Protein AF-A0A2E1VRN8-F1 (afdb_monomer_lite)

Structure (mmCIF, N/CA/C/O backbone):
data_AF-A0A2E1VRN8-F1
#
_entry.id   AF-A0A2E1VRN8-F1
#
loop_
_atom_site.group_PDB
_atom_site.id
_atom_site.type_symbol
_atom_site.label_atom_id
_atom_site.label_alt_id
_atom_site.label_comp_id
_atom_site.label_asym_id
_atom_site.label_entity_id
_atom_site.label_seq_id
_atom_site.pdbx_PDB_ins_code
_atom_site.Cartn_x
_atom_site.Cartn_y
_atom_site.Cartn_z
_atom_site.occupancy
_atom_site.B_iso_or_equiv
_atom_site.auth_seq_id
_atom_site.auth_comp_id
_atom_site.auth_asym_id
_atom_site.auth_atom_id
_atom_site.pdbx_PDB_model_num
ATOM 1 N N . MET A 1 1 ? 18.771 21.728 17.406 1.00 31.88 1 MET A N 1
ATOM 2 C CA . MET A 1 1 ? 19.438 20.412 17.323 1.00 31.88 1 MET A CA 1
ATOM 3 C C . MET A 1 1 ? 19.514 19.868 18.733 1.00 31.88 1 MET A C 1
ATOM 5 O O . MET A 1 1 ? 20.163 20.496 19.555 1.00 31.88 1 MET A O 1
ATOM 9 N N . ILE A 1 2 ? 18.770 18.807 19.038 1.00 31.34 2 ILE A N 1
ATOM 10 C CA . ILE A 1 2 ? 18.858 18.131 20.338 1.00 31.34 2 ILE A CA 1
ATOM 11 C C . ILE A 1 2 ? 20.022 17.142 20.237 1.00 31.34 2 ILE A C 1
ATOM 13 O O . ILE A 1 2 ? 20.083 16.374 19.279 1.00 31.34 2 ILE A O 1
ATOM 17 N N . ASP A 1 3 ? 20.961 17.232 21.176 1.00 25.88 3 ASP A N 1
ATOM 18 C CA . ASP A 1 3 ? 22.157 16.394 21.254 1.00 25.88 3 ASP A CA 1
ATOM 19 C C . ASP A 1 3 ? 21.769 14.944 21.624 1.00 25.88 3 ASP A C 1
ATOM 21 O O . ASP A 1 3 ? 21.202 14.727 22.699 1.00 25.88 3 ASP A O 1
ATOM 25 N N . PRO A 1 4 ? 22.045 13.941 20.769 1.00 34.56 4 PRO A N 1
ATOM 26 C CA . PRO A 1 4 ? 21.696 12.545 21.027 1.00 34.56 4 PRO A CA 1
ATOM 27 C C . PRO A 1 4 ? 22.477 11.903 22.191 1.00 34.56 4 PRO A C 1
ATOM 29 O O . PRO A 1 4 ? 22.186 10.761 22.552 1.00 34.56 4 PRO A O 1
ATOM 32 N N . PHE A 1 5 ? 23.438 12.603 22.807 1.00 33.06 5 PHE A N 1
ATOM 33 C CA . PHE A 1 5 ? 24.227 12.087 23.930 1.00 33.06 5 PHE A CA 1
ATOM 34 C C . PHE A 1 5 ? 23.717 12.467 25.327 1.00 33.06 5 PHE A C 1
ATOM 36 O O . PHE A 1 5 ? 24.198 11.894 26.307 1.00 33.06 5 PHE A O 1
ATOM 43 N N . SER A 1 6 ? 22.710 13.340 25.462 1.00 32.66 6 SER A N 1
ATOM 44 C CA . SER A 1 6 ? 22.173 13.711 26.786 1.00 32.66 6 SER A CA 1
ATOM 45 C C . SER A 1 6 ? 21.250 12.654 27.420 1.00 32.66 6 SER A C 1
ATOM 47 O O . SER A 1 6 ? 20.849 12.799 28.570 1.00 32.66 6 SER A O 1
ATOM 49 N N . LEU A 1 7 ? 20.961 11.553 26.716 1.00 39.16 7 LEU A N 1
ATOM 50 C CA . LEU A 1 7 ? 20.127 10.436 27.191 1.00 39.16 7 LEU A CA 1
ATOM 51 C C . LEU A 1 7 ? 20.880 9.398 28.053 1.00 39.16 7 LEU A C 1
ATOM 53 O O . LEU A 1 7 ? 20.302 8.378 28.419 1.00 39.16 7 LEU A O 1
ATOM 57 N N . ARG A 1 8 ? 22.164 9.615 28.372 1.00 34.84 8 ARG A N 1
ATOM 58 C CA . ARG A 1 8 ? 23.019 8.600 29.027 1.00 34.84 8 ARG A CA 1
ATOM 59 C C . ARG A 1 8 ? 23.024 8.602 30.559 1.00 34.84 8 ARG A C 1
ATOM 61 O O . ARG A 1 8 ? 23.701 7.765 31.143 1.00 34.84 8 ARG A O 1
ATOM 68 N N . SER A 1 9 ? 22.305 9.492 31.239 1.00 35.94 9 SER A N 1
ATOM 69 C CA . SER A 1 9 ? 22.415 9.597 32.704 1.00 35.94 9 SER A CA 1
ATOM 70 C C . SER A 1 9 ? 21.496 8.677 33.522 1.00 35.94 9 SER A C 1
ATOM 72 O O . SER A 1 9 ? 21.704 8.605 34.725 1.00 35.94 9 SER A O 1
ATOM 74 N N . ASN A 1 10 ? 20.572 7.912 32.919 1.00 38.81 10 ASN A N 1
ATOM 75 C CA . ASN A 1 10 ? 19.656 7.014 33.656 1.00 38.81 10 ASN A CA 1
ATOM 76 C C . ASN A 1 10 ? 19.630 5.562 33.119 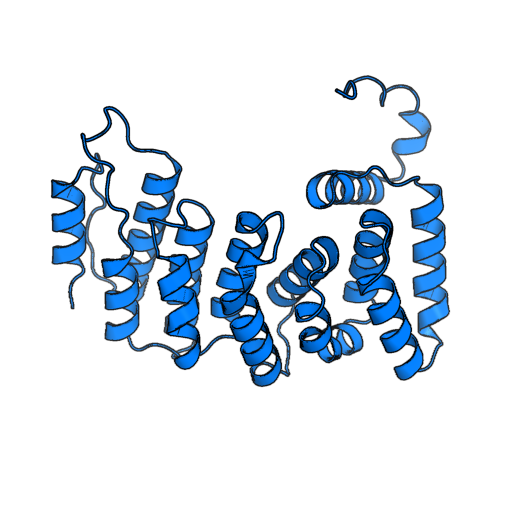1.00 38.81 10 ASN A C 1
ATOM 78 O O . ASN A 1 10 ? 18.582 4.919 33.083 1.00 38.81 10 ASN A O 1
ATOM 82 N N . GLU A 1 11 ? 20.773 5.005 32.704 1.00 36.75 11 GLU A N 1
ATOM 83 C CA . GLU A 1 11 ? 20.851 3.625 32.174 1.00 36.75 11 GLU A CA 1
ATOM 84 C C . GLU A 1 11 ? 20.427 2.533 33.183 1.00 36.75 11 GLU A C 1
ATOM 86 O O . GLU A 1 11 ? 20.020 1.448 32.771 1.00 36.75 11 GLU A O 1
ATOM 91 N N . ALA A 1 12 ? 20.450 2.806 34.492 1.00 35.19 12 ALA A N 1
ATOM 92 C CA . ALA A 1 12 ? 20.075 1.821 35.511 1.00 35.19 12 ALA A CA 1
ATOM 93 C C . ALA A 1 12 ? 18.550 1.627 35.673 1.00 35.19 12 ALA A C 1
ATOM 95 O O . ALA A 1 12 ? 18.126 0.520 35.988 1.00 35.19 12 ALA A O 1
ATOM 96 N N . GLU A 1 13 ? 17.724 2.644 35.395 1.00 39.56 13 GLU A N 1
ATOM 97 C CA . GLU A 1 13 ? 16.248 2.532 35.430 1.00 39.56 13 GLU A CA 1
ATOM 98 C C . GLU A 1 13 ? 15.643 2.148 34.064 1.00 39.56 13 GLU A C 1
ATOM 100 O O . GLU A 1 13 ? 14.498 1.708 33.981 1.00 39.56 13 GLU A O 1
ATOM 105 N N . PHE A 1 14 ? 16.412 2.269 32.976 1.00 35.12 14 PHE A N 1
ATOM 106 C CA . PHE A 1 14 ? 15.951 2.011 31.603 1.00 35.12 14 PHE A CA 1
ATOM 107 C C . PHE A 1 14 ? 16.122 0.559 31.124 1.00 35.12 14 PHE A C 1
ATOM 109 O O . PHE A 1 14 ? 15.527 0.171 30.116 1.00 35.12 14 PHE A O 1
ATOM 116 N N . ASN A 1 15 ? 16.919 -0.255 31.821 1.00 34.34 15 ASN A N 1
ATOM 117 C CA . ASN A 1 15 ? 17.246 -1.620 31.388 1.00 34.34 15 ASN A CA 1
ATOM 118 C C . ASN A 1 15 ? 16.142 -2.661 31.660 1.00 34.34 15 ASN A C 1
ATOM 120 O O . ASN A 1 15 ? 16.208 -3.760 31.115 1.00 34.34 15 ASN A O 1
ATOM 124 N N . GLU A 1 16 ? 15.094 -2.319 32.417 1.00 38.38 16 GLU A N 1
ATOM 125 C CA . GLU A 1 16 ? 13.922 -3.191 32.627 1.00 38.38 16 GLU A CA 1
ATOM 126 C C . GLU A 1 16 ? 12.872 -3.093 31.497 1.00 38.38 16 GLU A C 1
ATOM 128 O O . GLU A 1 16 ? 11.898 -3.842 31.470 1.00 38.38 16 GLU A O 1
ATOM 133 N N . PHE A 1 17 ? 13.071 -2.196 30.522 1.00 41.84 17 PHE A N 1
ATOM 134 C CA . PHE A 1 17 ? 12.041 -1.783 29.563 1.00 41.84 17 PHE A CA 1
ATOM 135 C C . PHE A 1 17 ? 12.517 -1.808 28.100 1.00 41.84 17 PHE A C 1
ATOM 137 O O . PHE A 1 17 ? 12.356 -0.837 27.357 1.00 41.84 17 PHE A O 1
ATOM 144 N N . THR A 1 18 ? 13.064 -2.936 27.640 1.00 45.00 18 THR A N 1
ATOM 145 C CA . THR A 1 18 ? 13.464 -3.116 26.227 1.00 45.00 18 THR A CA 1
ATOM 146 C C . THR A 1 18 ? 12.310 -2.841 25.256 1.00 45.00 18 THR A C 1
ATOM 148 O O . THR A 1 18 ? 12.489 -2.119 24.280 1.00 45.00 18 THR A O 1
ATOM 151 N N . GLY A 1 19 ? 11.092 -3.289 25.581 1.00 52.00 19 GLY A N 1
ATOM 152 C CA . GLY A 1 19 ? 9.904 -2.995 24.775 1.00 52.00 19 GLY A CA 1
ATOM 153 C C . GLY A 1 19 ? 9.509 -1.514 24.769 1.00 52.00 19 GLY A C 1
ATOM 154 O O . GLY A 1 19 ? 9.080 -0.999 23.741 1.00 52.00 19 GLY A O 1
ATOM 155 N N . LEU A 1 20 ? 9.675 -0.801 25.884 1.00 52.88 20 LEU A N 1
ATOM 156 C CA . LEU A 1 20 ? 9.223 0.588 26.023 1.00 52.88 20 LEU A CA 1
ATOM 157 C C . LEU A 1 20 ? 10.182 1.569 25.333 1.00 52.88 20 LEU A C 1
ATOM 159 O O . LEU A 1 20 ? 9.737 2.532 24.712 1.00 52.88 20 LEU A O 1
ATOM 163 N N . ARG A 1 21 ? 11.489 1.273 25.356 1.00 52.75 21 ARG A N 1
ATOM 164 C CA . ARG A 1 21 ? 12.504 1.998 24.579 1.00 52.75 21 ARG A CA 1
ATOM 165 C C . ARG A 1 21 ? 12.193 1.955 23.084 1.00 52.75 21 ARG A C 1
ATOM 167 O O . ARG A 1 21 ? 12.220 3.002 22.443 1.00 52.75 21 ARG A O 1
ATOM 174 N N . ASP A 1 22 ? 11.841 0.786 22.552 1.00 58.25 22 ASP A N 1
ATOM 175 C CA . ASP A 1 22 ? 11.480 0.636 21.138 1.00 58.25 22 ASP A CA 1
ATOM 176 C C . ASP A 1 22 ? 10.198 1.407 20.785 1.00 58.25 22 ASP A C 1
ATOM 178 O O . ASP A 1 22 ? 10.107 1.990 19.703 1.00 58.25 22 ASP A O 1
ATOM 182 N N . HIS A 1 23 ? 9.228 1.487 21.706 1.00 57.81 23 HIS A N 1
ATOM 183 C CA . HIS A 1 23 ? 7.993 2.254 21.494 1.00 57.81 23 HIS A CA 1
ATOM 184 C C . HIS A 1 23 ? 8.242 3.767 21.526 1.00 57.81 23 HIS A C 1
ATOM 186 O O . HIS A 1 23 ? 7.741 4.478 20.654 1.00 57.81 23 HIS A O 1
ATOM 192 N N . VAL A 1 24 ? 9.061 4.265 22.458 1.00 58.38 24 VAL A N 1
ATOM 193 C CA . VAL A 1 24 ? 9.454 5.685 22.506 1.00 58.38 24 VAL A CA 1
ATOM 194 C C . VAL A 1 24 ? 10.265 6.058 21.264 1.00 58.38 24 VAL A C 1
ATOM 196 O O . VAL A 1 24 ? 9.972 7.070 20.628 1.00 58.38 24 VAL A O 1
ATOM 199 N N . LEU A 1 25 ? 11.221 5.216 20.850 1.00 60.38 25 LEU A N 1
ATOM 200 C CA . LEU A 1 25 ? 11.996 5.441 19.628 1.00 60.38 25 LEU A CA 1
ATOM 201 C C . LEU A 1 25 ? 11.091 5.429 18.387 1.00 60.38 25 LEU A C 1
ATOM 203 O O . LEU A 1 25 ? 11.201 6.310 17.541 1.00 60.38 25 LEU A O 1
ATOM 207 N N . SER A 1 26 ? 10.157 4.476 18.294 1.00 62.97 26 SER A N 1
ATOM 208 C CA . SER A 1 26 ? 9.172 4.411 17.208 1.00 62.97 26 SER A CA 1
ATOM 209 C C . SER A 1 26 ? 8.268 5.645 17.183 1.00 62.97 26 SER A C 1
ATOM 211 O O . SER A 1 26 ? 7.996 6.174 16.107 1.00 62.97 26 SER A O 1
ATOM 213 N N . CYS A 1 27 ? 7.822 6.136 18.342 1.00 61.62 27 CYS A N 1
ATOM 214 C CA . CYS A 1 27 ? 7.012 7.347 18.441 1.00 61.62 27 CYS A CA 1
ATOM 215 C C . CYS A 1 27 ? 7.789 8.568 17.941 1.00 61.62 27 CYS A C 1
ATOM 217 O O . CYS A 1 27 ? 7.300 9.274 17.060 1.00 61.62 27 CYS A O 1
ATOM 219 N N . VAL A 1 28 ? 9.027 8.764 18.405 1.00 61.03 28 VAL A N 1
ATOM 220 C CA . VAL A 1 28 ? 9.897 9.863 17.953 1.00 61.03 28 VAL A CA 1
ATOM 221 C C . VAL A 1 28 ? 10.164 9.765 16.448 1.00 61.03 28 VAL A C 1
ATOM 223 O O . VAL A 1 28 ? 10.033 10.758 15.737 1.00 61.03 28 VAL A O 1
ATOM 226 N N . LEU A 1 29 ? 10.461 8.570 15.927 1.00 61.94 29 LEU A N 1
ATOM 227 C CA . LEU A 1 29 ? 10.718 8.355 14.498 1.00 61.94 29 LEU A CA 1
ATOM 228 C C . LEU A 1 29 ? 9.487 8.606 13.610 1.00 61.94 29 LEU A C 1
ATOM 230 O O . LEU A 1 29 ? 9.643 8.939 12.436 1.00 61.94 29 LEU A O 1
ATOM 234 N N . ARG A 1 30 ? 8.268 8.431 14.135 1.00 65.69 30 ARG A N 1
ATOM 235 C CA . ARG A 1 30 ? 7.019 8.527 13.355 1.00 65.69 30 ARG A CA 1
ATOM 236 C C . ARG A 1 30 ? 6.274 9.845 13.531 1.00 65.69 30 ARG A C 1
ATOM 238 O O . ARG A 1 30 ? 5.573 10.260 12.612 1.00 65.69 30 ARG A O 1
ATOM 245 N N . THR A 1 31 ? 6.414 10.489 14.685 1.00 63.31 31 THR A N 1
ATOM 246 C CA . THR A 1 31 ? 5.714 11.738 15.030 1.00 63.31 31 THR A CA 1
ATOM 247 C C . THR A 1 31 ? 6.652 12.942 15.104 1.00 63.31 31 THR A C 1
ATOM 249 O O . THR A 1 31 ? 6.204 14.063 14.882 1.00 63.31 31 THR A O 1
ATOM 252 N N . GLY A 1 32 ? 7.949 12.721 15.350 1.00 60.84 32 GLY A N 1
ATOM 253 C CA . GLY A 1 32 ? 8.932 13.773 15.621 1.00 60.84 32 GLY A CA 1
ATOM 254 C C . GLY A 1 32 ? 8.903 14.299 17.060 1.00 60.84 32 GLY A C 1
ATOM 255 O O . GLY A 1 32 ? 9.662 15.211 17.379 1.00 60.84 32 GLY A O 1
ATOM 256 N N . GLU A 1 33 ? 8.051 13.741 17.925 1.00 66.69 33 GLU A N 1
ATOM 257 C CA . GLU A 1 33 ? 7.789 14.239 19.277 1.00 66.69 33 GLU A CA 1
ATOM 258 C C . GLU A 1 33 ? 8.271 13.241 20.343 1.00 66.69 33 GLU A C 1
ATOM 260 O O . GLU A 1 33 ? 8.135 12.022 20.198 1.00 66.69 33 GLU A O 1
ATOM 265 N N . LEU A 1 34 ? 8.858 13.769 21.422 1.00 64.56 34 LEU A N 1
ATOM 266 C CA . LEU A 1 34 ? 9.227 13.006 22.616 1.00 64.56 34 LEU A CA 1
ATOM 267 C C . LEU A 1 34 ? 8.021 12.912 23.548 1.00 64.56 34 LEU A C 1
ATOM 269 O O . LEU A 1 34 ? 7.434 13.934 23.897 1.00 64.56 34 LEU A O 1
ATOM 273 N N . VAL A 1 35 ? 7.702 11.699 24.001 1.00 60.38 35 VAL A N 1
ATOM 274 C CA . VAL A 1 35 ? 6.619 11.474 24.967 1.00 60.38 35 VAL A CA 1
ATOM 275 C C . VAL A 1 35 ? 7.197 11.167 26.341 1.00 60.38 35 VAL A C 1
ATOM 277 O O . VAL A 1 35 ? 8.036 10.268 26.445 1.00 60.38 35 VAL A O 1
ATOM 280 N N . PRO A 1 36 ? 6.741 11.854 27.403 1.00 62.12 36 PRO A N 1
ATOM 281 C CA . PRO A 1 36 ? 7.062 11.475 28.773 1.00 62.12 36 PRO A CA 1
ATOM 282 C C . PRO A 1 36 ? 6.611 10.038 29.072 1.00 62.12 36 PRO A C 1
ATOM 284 O O . PRO A 1 36 ? 5.476 9.661 28.781 1.00 62.12 36 PRO A O 1
ATOM 287 N N . LEU A 1 37 ? 7.486 9.237 29.683 1.00 60.03 37 LEU A N 1
ATOM 288 C CA . LEU A 1 37 ? 7.227 7.829 30.028 1.00 60.03 37 LEU A CA 1
ATOM 289 C C . LEU A 1 37 ? 5.971 7.640 30.891 1.00 60.03 37 LEU A C 1
ATOM 291 O O . LEU A 1 37 ? 5.259 6.646 30.763 1.00 60.03 37 LEU A O 1
ATOM 295 N N . ASP A 1 38 ? 5.684 8.612 31.746 1.00 67.12 38 ASP A N 1
ATOM 296 C CA . ASP A 1 38 ? 4.573 8.611 32.697 1.00 67.12 38 ASP A CA 1
ATOM 297 C C . ASP A 1 38 ? 3.227 8.553 31.966 1.00 67.12 38 ASP A C 1
ATOM 299 O O . ASP A 1 38 ? 2.325 7.813 32.360 1.00 67.12 38 ASP A O 1
ATOM 303 N N . LYS A 1 39 ? 3.138 9.247 30.822 1.00 65.31 39 LYS A N 1
ATOM 304 C CA . LYS A 1 39 ? 1.962 9.211 29.950 1.00 65.31 39 LYS A CA 1
ATOM 305 C C . LYS A 1 39 ? 1.725 7.804 29.420 1.00 65.31 39 LYS A C 1
ATOM 307 O O . LYS A 1 39 ? 0.588 7.356 29.400 1.00 65.31 39 LYS A O 1
ATOM 312 N N . PHE A 1 40 ? 2.776 7.067 29.057 1.00 63.66 40 PHE A N 1
ATOM 313 C CA . PHE A 1 40 ? 2.645 5.703 28.531 1.00 63.66 40 PHE A CA 1
ATOM 314 C C . PHE A 1 40 ? 1.920 4.763 29.511 1.00 63.66 40 PHE A C 1
ATOM 316 O O . PHE A 1 40 ? 1.018 4.028 29.112 1.00 63.66 40 PHE A O 1
ATOM 323 N N . LYS A 1 41 ? 2.255 4.835 30.807 1.00 67.00 41 LYS A N 1
ATOM 324 C CA . LYS A 1 41 ? 1.602 4.029 31.853 1.00 67.00 41 LYS A CA 1
ATOM 325 C C . LYS A 1 41 ? 0.128 4.402 32.040 1.00 67.00 41 LYS A C 1
ATOM 327 O O . LYS A 1 41 ? -0.701 3.515 32.239 1.00 67.00 41 LYS A O 1
ATOM 332 N N . GLU A 1 42 ? -0.209 5.690 31.942 1.00 70.12 42 GLU A N 1
ATOM 333 C CA . GLU A 1 42 ? -1.601 6.164 31.986 1.00 70.12 42 GLU A CA 1
ATOM 334 C C . GLU A 1 42 ? -2.431 5.571 30.833 1.00 70.12 42 GLU A C 1
ATOM 336 O O . GLU A 1 42 ? -3.555 5.114 31.050 1.00 70.12 42 GLU A O 1
ATOM 341 N N . TRP A 1 43 ? -1.866 5.502 29.623 1.00 67.12 43 TRP A N 1
ATOM 342 C CA . TRP A 1 43 ? -2.547 4.944 28.448 1.00 67.12 43 TRP A CA 1
ATOM 343 C C . TRP A 1 43 ? -2.750 3.431 28.530 1.00 67.12 43 TRP A C 1
ATOM 345 O O . TRP A 1 43 ? -3.796 2.928 28.115 1.00 67.12 43 TRP A O 1
ATOM 355 N N . ASP A 1 44 ? -1.787 2.700 29.093 1.00 67.19 44 ASP A N 1
ATOM 356 C CA . ASP A 1 44 ? -1.931 1.265 29.341 1.00 67.19 44 ASP A CA 1
ATOM 357 C C . ASP A 1 44 ? -3.071 0.979 30.324 1.00 67.19 44 ASP A C 1
ATOM 359 O O . ASP A 1 44 ? -3.955 0.162 30.037 1.00 67.19 44 ASP A O 1
ATOM 363 N N . ALA A 1 45 ? -3.116 1.722 31.431 1.00 72.69 45 ALA A N 1
ATOM 364 C CA . ALA A 1 45 ? -4.196 1.630 32.406 1.00 72.69 45 ALA A CA 1
ATOM 365 C C . ALA A 1 45 ? -5.557 2.025 31.799 1.00 72.69 45 ALA A C 1
ATOM 367 O O . ALA A 1 45 ? -6.579 1.390 32.081 1.00 72.69 45 ALA A O 1
ATOM 368 N N . LEU A 1 46 ? -5.588 3.029 30.915 1.00 72.19 46 LEU A N 1
ATOM 369 C CA . LEU A 1 46 ? -6.796 3.405 30.181 1.00 72.19 46 LEU A CA 1
ATOM 370 C C . LEU A 1 46 ? -7.260 2.274 29.253 1.00 72.19 46 LEU A C 1
ATOM 372 O O . LEU A 1 46 ? -8.420 1.872 29.304 1.00 72.19 46 LEU A O 1
ATOM 376 N N . ALA A 1 47 ? -6.368 1.700 28.446 1.00 68.00 47 ALA A N 1
ATOM 377 C CA . ALA A 1 47 ? -6.707 0.586 27.563 1.00 68.00 47 ALA A CA 1
ATOM 378 C C . ALA A 1 47 ? -7.192 -0.651 28.347 1.00 68.00 47 ALA A C 1
ATOM 380 O O . ALA A 1 47 ? -8.004 -1.438 27.856 1.00 68.00 47 ALA A O 1
ATOM 381 N N . GLU A 1 48 ? -6.700 -0.870 29.567 1.00 75.75 48 GLU A N 1
ATOM 382 C CA . GLU A 1 48 ? -7.209 -1.881 30.503 1.00 75.75 48 GLU A CA 1
ATOM 383 C C . GLU A 1 48 ? -8.596 -1.569 31.048 1.00 75.75 48 GLU A C 1
ATOM 385 O O . GLU A 1 48 ? -9.467 -2.442 31.004 1.00 75.75 48 GLU A O 1
ATOM 390 N N . SER A 1 49 ? -8.850 -0.335 31.475 1.00 78.25 49 SER A N 1
ATOM 391 C CA . SER A 1 49 ? -10.171 0.049 31.979 1.00 78.25 49 SER A CA 1
ATOM 392 C C . SER A 1 49 ? -11.254 -0.029 30.891 1.00 78.25 49 SER A C 1
ATOM 394 O O . SER A 1 49 ? -12.373 -0.480 31.156 1.00 78.25 49 SER A O 1
ATOM 396 N N . LEU A 1 50 ? -10.902 0.292 29.640 1.00 76.94 50 LEU A N 1
ATOM 397 C CA . LEU A 1 50 ? -11.797 0.232 28.480 1.00 76.94 50 LEU A CA 1
ATOM 398 C C . LEU A 1 50 ? -12.229 -1.189 28.097 1.00 76.94 50 LEU A C 1
ATOM 400 O O . LEU A 1 50 ? -13.262 -1.369 27.449 1.00 76.94 50 LEU A O 1
ATOM 404 N N . GLN A 1 51 ? -11.496 -2.221 28.517 1.00 76.62 51 GLN A N 1
ATOM 405 C CA . GLN A 1 51 ? -11.821 -3.606 28.170 1.00 76.62 51 GLN A CA 1
ATOM 406 C C . GLN A 1 51 ? -13.181 -4.052 28.727 1.00 76.62 51 GLN A C 1
ATOM 408 O O . GLN A 1 51 ? -13.871 -4.854 28.101 1.00 76.62 51 GLN A O 1
ATOM 413 N N . LYS A 1 52 ? -13.589 -3.492 29.870 1.00 81.00 52 LYS A N 1
ATOM 414 C CA . LYS A 1 52 ? -14.877 -3.785 30.518 1.00 81.00 52 LYS A CA 1
ATOM 415 C C . LYS A 1 52 ? -16.030 -2.920 29.999 1.00 81.00 52 LYS A C 1
ATOM 417 O O . LYS A 1 52 ? -17.167 -3.136 30.402 1.00 81.00 52 LYS A O 1
ATOM 422 N N . GLN A 1 53 ? -15.744 -1.944 29.139 1.00 84.19 53 GLN A N 1
ATOM 423 C CA . GLN A 1 53 ? -16.737 -0.998 28.638 1.00 84.19 53 GLN A CA 1
ATOM 424 C C . GLN A 1 53 ? -17.513 -1.555 27.444 1.00 84.19 53 GLN A C 1
ATOM 426 O O . GLN A 1 53 ? -17.091 -2.504 26.782 1.00 84.19 53 GLN A O 1
ATOM 431 N N . GLU A 1 54 ? -18.650 -0.936 27.136 1.00 83.94 54 GLU A N 1
ATOM 432 C CA . GLU A 1 54 ? -19.419 -1.278 25.945 1.00 83.94 54 GLU A CA 1
ATOM 433 C C . GLU A 1 54 ? -18.643 -0.964 24.658 1.00 83.94 54 GLU A C 1
ATOM 435 O O . GLU A 1 54 ? -17.923 0.033 24.553 1.00 83.94 54 GLU A O 1
ATOM 440 N N . LYS A 1 55 ? -18.860 -1.783 23.623 1.00 87.31 55 LYS A N 1
ATOM 441 C CA . LYS A 1 55 ? -18.230 -1.628 22.302 1.00 87.31 55 LYS A CA 1
ATOM 442 C C . LYS A 1 55 ? -18.398 -0.217 21.726 1.00 87.31 55 LYS A C 1
ATOM 444 O O . LYS A 1 55 ? -17.464 0.333 21.148 1.00 87.31 55 LYS A O 1
ATOM 449 N N . ARG A 1 56 ? -19.581 0.387 21.893 1.00 87.75 56 ARG A N 1
ATOM 450 C CA . ARG A 1 56 ? -19.868 1.751 21.419 1.00 87.75 56 ARG A CA 1
ATOM 451 C C . ARG A 1 56 ? -18.959 2.786 22.083 1.00 87.75 56 ARG A C 1
ATOM 453 O O . ARG A 1 56 ? -18.463 3.673 21.397 1.00 87.75 56 ARG A O 1
ATOM 460 N N . TYR A 1 57 ? -18.722 2.647 23.384 1.00 86.12 57 TYR A N 1
ATOM 461 C CA . TYR A 1 57 ? -17.853 3.548 24.133 1.00 86.12 57 TYR A CA 1
ATOM 462 C C . TYR A 1 57 ? -16.397 3.418 23.678 1.00 86.12 57 TYR A C 1
ATOM 464 O O . TYR A 1 57 ? -15.753 4.422 23.388 1.00 86.12 57 TYR A O 1
ATOM 472 N N . ARG A 1 58 ? -15.911 2.182 23.493 1.00 89.31 58 ARG A N 1
ATOM 473 C CA . ARG A 1 58 ? -14.560 1.933 22.963 1.00 89.31 58 ARG A CA 1
ATOM 474 C C . ARG A 1 58 ? -14.334 2.585 21.601 1.00 89.31 58 ARG A C 1
ATOM 476 O O . ARG A 1 58 ? -13.302 3.208 21.390 1.00 89.31 58 ARG A O 1
ATOM 483 N N . LYS A 1 59 ? -15.310 2.489 20.695 1.00 91.94 59 LYS A N 1
ATOM 484 C CA . LYS A 1 59 ? -15.232 3.150 19.385 1.00 91.94 59 LYS A CA 1
ATOM 485 C C . LYS A 1 59 ? -15.169 4.670 19.484 1.00 91.94 59 LYS A C 1
ATOM 487 O O . LYS A 1 59 ? -14.375 5.280 18.780 1.00 91.94 59 LYS A O 1
ATOM 492 N N . GLY A 1 60 ? -15.989 5.263 20.355 1.00 90.56 60 GLY A N 1
ATOM 493 C CA . GLY A 1 60 ? -15.954 6.704 20.607 1.00 90.56 60 GLY A CA 1
ATOM 494 C C . GLY A 1 60 ? -14.577 7.159 21.087 1.00 90.56 60 GLY A C 1
ATOM 495 O O . GLY A 1 60 ? -14.041 8.123 20.560 1.00 90.56 60 GLY A O 1
ATOM 496 N N . GLN A 1 61 ? -13.969 6.399 22.001 1.00 89.06 61 GLN A N 1
ATOM 497 C CA . GLN A 1 61 ? -12.617 6.669 22.494 1.00 89.06 61 GLN A CA 1
ATOM 498 C C . GLN A 1 61 ? -11.551 6.548 21.396 1.00 89.06 61 GLN A C 1
ATOM 500 O O . GLN A 1 61 ? -10.686 7.409 21.296 1.00 89.06 61 GLN A O 1
ATOM 505 N N . ILE A 1 62 ? -11.623 5.529 20.530 1.00 92.81 62 ILE A N 1
ATOM 506 C CA . ILE A 1 62 ? -10.694 5.395 19.393 1.00 92.81 62 ILE A CA 1
ATOM 507 C C . ILE A 1 62 ? -10.754 6.637 18.490 1.00 92.81 62 ILE A C 1
ATOM 509 O O . ILE A 1 62 ? -9.709 7.169 18.123 1.00 92.81 62 ILE A O 1
ATOM 513 N N . LEU A 1 63 ? -11.956 7.111 18.149 1.00 94.00 63 LEU A N 1
ATOM 514 C CA . LEU A 1 63 ? -12.123 8.302 17.311 1.00 94.00 63 LEU A CA 1
ATOM 515 C C . LEU A 1 63 ? -11.621 9.574 18.009 1.00 94.00 63 LEU A C 1
ATOM 517 O O . LEU A 1 63 ? -10.930 10.373 17.388 1.00 94.00 63 LEU A O 1
ATOM 521 N N . GLU A 1 64 ? -11.883 9.719 19.308 1.00 91.19 64 GLU A N 1
ATOM 522 C CA . GLU A 1 64 ? -11.377 10.840 20.108 1.00 91.19 64 GLU A CA 1
ATOM 523 C C . GLU A 1 64 ? -9.837 10.893 20.101 1.00 91.19 64 GLU A C 1
ATOM 525 O O . GLU A 1 64 ? -9.250 11.950 19.869 1.00 91.19 64 GLU A O 1
ATOM 530 N N . PHE A 1 65 ? -9.160 9.748 20.255 1.00 89.88 65 PHE A N 1
ATOM 531 C CA . PHE A 1 65 ? -7.696 9.693 20.148 1.00 89.88 65 PHE A CA 1
ATOM 532 C C . PHE A 1 65 ? -7.180 9.918 18.731 1.00 89.88 65 PHE A C 1
ATOM 534 O O . PHE A 1 65 ? -6.090 10.467 18.551 1.00 89.88 65 PHE A O 1
ATOM 541 N N . ALA A 1 66 ? -7.944 9.524 17.716 1.00 91.25 66 ALA A N 1
ATOM 542 C CA . ALA A 1 66 ? -7.576 9.746 16.326 1.00 91.25 66 ALA A CA 1
ATOM 543 C C . ALA A 1 66 ? -7.555 11.229 15.937 1.00 91.25 66 ALA A C 1
ATOM 545 O O . ALA A 1 66 ? -6.763 11.615 15.075 1.00 91.25 66 ALA A O 1
ATOM 546 N N . GLU A 1 67 ? -8.372 12.048 16.591 1.00 91.06 67 GLU A N 1
ATOM 547 C CA . GLU A 1 67 ? -8.451 13.496 16.377 1.00 91.06 67 GLU A CA 1
ATOM 548 C C . GLU A 1 67 ? -7.654 14.302 17.415 1.00 91.06 67 GLU A C 1
ATOM 550 O O . GLU A 1 67 ? -7.650 15.535 17.379 1.00 91.06 67 GLU A O 1
ATOM 555 N N . HIS A 1 68 ? -6.961 13.626 18.336 1.00 87.19 68 HIS A N 1
ATOM 556 C CA . HIS A 1 68 ? -6.253 14.288 19.423 1.00 87.19 68 HIS A CA 1
ATOM 557 C C . HIS A 1 68 ? -5.157 15.237 18.887 1.00 87.19 68 HIS A C 1
ATOM 559 O O . HIS A 1 68 ? -4.347 14.825 18.051 1.00 87.19 68 HIS A O 1
ATOM 565 N N . PRO A 1 69 ? -5.084 16.496 19.372 1.00 84.69 69 PRO A N 1
ATOM 566 C CA . PRO A 1 69 ? -4.184 17.513 18.818 1.00 84.69 69 PRO A CA 1
ATOM 567 C C . PRO A 1 69 ? -2.699 17.220 19.071 1.00 84.69 69 PRO A C 1
ATOM 569 O O . PRO A 1 69 ? -1.847 17.616 18.277 1.00 84.69 69 PRO A O 1
ATOM 572 N N . ASP A 1 70 ? -2.389 16.533 20.171 1.00 82.50 70 ASP A N 1
ATOM 573 C CA . ASP A 1 70 ? -1.051 16.005 20.445 1.00 82.50 70 ASP A CA 1
ATOM 574 C C . ASP A 1 70 ? -0.844 14.707 19.649 1.00 82.50 70 ASP A C 1
ATOM 576 O O . ASP A 1 70 ? -1.552 13.710 19.852 1.00 82.50 70 ASP A O 1
ATOM 580 N N . ARG A 1 71 ? 0.118 14.743 18.722 1.00 81.56 71 ARG A N 1
ATOM 581 C CA . ARG A 1 71 ? 0.384 13.670 17.757 1.00 81.56 71 ARG A CA 1
ATOM 582 C C . ARG A 1 71 ? 0.934 12.432 18.429 1.00 81.56 71 ARG A C 1
ATOM 584 O O . ARG A 1 71 ? 0.640 11.318 17.996 1.00 81.56 71 ARG A O 1
ATOM 591 N N . ALA A 1 72 ? 1.741 12.631 19.455 1.00 76.25 72 ALA A N 1
ATOM 592 C CA . ALA A 1 72 ? 2.377 11.571 20.198 1.00 76.25 72 ALA A CA 1
ATOM 593 C C . ALA A 1 72 ? 1.354 10.820 21.064 1.00 76.25 72 ALA A C 1
ATOM 595 O O . ALA A 1 72 ? 1.331 9.587 21.068 1.00 76.25 72 ALA A O 1
ATOM 596 N N . VAL A 1 73 ? 0.436 11.556 21.701 1.00 78.50 73 VAL A N 1
ATOM 597 C CA . VAL A 1 73 ? -0.733 10.986 22.388 1.00 78.50 73 VAL A CA 1
ATOM 598 C C . VAL A 1 73 ? -1.608 10.198 21.417 1.00 78.50 73 VAL A C 1
ATOM 600 O O . VAL A 1 73 ? -1.898 9.029 21.674 1.00 78.50 73 VAL A O 1
ATOM 603 N N . SER A 1 74 ? -1.981 10.807 20.286 1.00 84.75 74 SER A N 1
ATOM 604 C CA . SER A 1 74 ? -2.789 10.151 19.253 1.00 84.75 74 SER A CA 1
ATOM 605 C C . SER A 1 74 ? -2.141 8.844 18.793 1.00 84.75 74 SER A C 1
ATOM 607 O O . SER A 1 74 ? -2.782 7.794 18.796 1.00 84.75 74 SER A O 1
ATOM 609 N N . TYR A 1 75 ? -0.841 8.883 18.481 1.00 83.81 75 TYR A N 1
ATOM 610 C CA . TYR A 1 75 ? -0.092 7.716 18.035 1.00 83.81 75 TYR A CA 1
ATOM 611 C C . TYR A 1 75 ? -0.106 6.588 19.076 1.00 83.81 75 TYR A C 1
ATOM 613 O O . TYR A 1 75 ? -0.505 5.466 18.777 1.00 83.81 75 TYR A O 1
ATOM 621 N N . LEU A 1 76 ? 0.317 6.861 20.310 1.00 80.31 76 LEU A N 1
ATOM 622 C CA . LEU A 1 76 ? 0.468 5.816 21.326 1.00 80.31 76 LEU A CA 1
ATOM 623 C C . LEU A 1 76 ? -0.875 5.201 21.733 1.00 80.31 76 LEU A C 1
ATOM 625 O O . LEU A 1 76 ? -0.991 3.976 21.829 1.00 80.31 76 LEU A O 1
ATOM 629 N N . ALA A 1 77 ? -1.903 6.032 21.924 1.00 82.06 77 ALA A N 1
ATOM 630 C CA . ALA A 1 77 ? -3.234 5.554 22.275 1.00 82.06 77 ALA A CA 1
ATOM 631 C C . ALA A 1 77 ? -3.813 4.672 21.159 1.00 82.06 77 ALA A C 1
ATOM 633 O O . ALA A 1 77 ? -4.238 3.542 21.418 1.00 82.06 77 ALA A O 1
ATOM 634 N N . LEU A 1 78 ? -3.764 5.137 19.905 1.00 88.75 78 LEU A N 1
ATOM 635 C CA . LEU A 1 78 ? -4.254 4.370 18.761 1.00 88.75 78 LEU A CA 1
ATOM 636 C C . LEU A 1 78 ? -3.453 3.093 18.524 1.00 88.75 78 LEU A C 1
ATOM 638 O O . LEU A 1 78 ? -4.040 2.064 18.196 1.00 88.75 78 LEU A O 1
ATOM 642 N N . GLU A 1 79 ? -2.134 3.118 18.701 1.00 87.69 79 GLU A N 1
ATOM 643 C CA . GLU A 1 79 ? -1.303 1.931 18.540 1.00 87.69 79 GLU A CA 1
ATOM 644 C C . GLU A 1 79 ? -1.751 0.837 19.514 1.00 87.69 79 GLU A C 1
ATOM 646 O O . GLU A 1 79 ? -2.007 -0.303 19.106 1.00 87.69 79 GLU A O 1
ATOM 651 N N . ARG A 1 80 ? -1.947 1.204 20.785 1.00 84.31 80 ARG A N 1
ATOM 652 C CA . ARG A 1 80 ? -2.398 0.283 21.825 1.00 84.31 80 ARG A CA 1
ATOM 653 C C . ARG A 1 80 ? -3.812 -0.223 21.573 1.00 84.31 80 ARG A C 1
ATOM 655 O O . ARG A 1 80 ? -4.055 -1.431 21.639 1.00 84.31 80 ARG A O 1
ATOM 662 N N . MET A 1 81 ? -4.731 0.680 21.239 1.00 86.81 81 MET A N 1
ATOM 663 C CA . MET A 1 81 ? -6.117 0.330 20.936 1.00 86.81 81 MET A CA 1
ATOM 664 C C . MET A 1 81 ? -6.223 -0.567 19.708 1.00 86.81 81 MET A C 1
ATOM 666 O O . MET A 1 81 ? -6.961 -1.547 19.752 1.00 86.81 81 MET A O 1
ATOM 670 N N . SER A 1 82 ? -5.429 -0.317 18.663 1.00 90.50 82 SER A N 1
ATOM 671 C CA . SER A 1 82 ? -5.423 -1.147 17.458 1.00 90.50 82 SER A CA 1
ATOM 672 C C . SER A 1 82 ? -5.037 -2.592 17.754 1.00 90.50 82 SER A C 1
ATOM 674 O O . SER A 1 82 ? -5.455 -3.482 17.030 1.00 90.50 82 SER A O 1
ATOM 676 N N . ARG A 1 83 ? -4.220 -2.857 18.783 1.00 88.75 83 ARG A N 1
ATOM 677 C CA . ARG A 1 83 ? -3.818 -4.218 19.181 1.00 88.75 83 ARG A CA 1
ATOM 678 C C . ARG A 1 83 ? -4.837 -4.874 20.108 1.00 88.75 83 ARG A C 1
ATOM 680 O O . ARG A 1 83 ? -5.007 -6.086 20.069 1.00 88.75 83 ARG A O 1
ATOM 687 N N . LYS A 1 84 ? -5.481 -4.088 20.972 1.00 88.19 84 LYS A N 1
ATOM 688 C CA . LYS A 1 84 ? -6.370 -4.604 22.021 1.00 88.19 84 LYS A CA 1
ATOM 689 C C . LYS A 1 84 ? -7.825 -4.749 21.574 1.00 88.19 84 LYS A C 1
ATOM 691 O O . LYS A 1 84 ? -8.523 -5.638 22.049 1.00 88.19 84 LYS A O 1
ATOM 696 N N . PHE A 1 85 ? -8.263 -3.886 20.666 1.00 90.81 85 PHE A N 1
ATOM 697 C CA . PHE A 1 85 ? -9.635 -3.781 20.176 1.00 90.81 85 PHE A CA 1
ATOM 698 C C . PHE A 1 85 ? -9.645 -3.889 18.647 1.00 90.81 85 PHE A C 1
ATOM 700 O O . PHE A 1 85 ? -10.129 -2.998 17.954 1.00 90.81 85 PHE A O 1
ATOM 707 N N . GLU A 1 86 ? -9.037 -4.958 18.113 1.00 92.25 86 GLU A N 1
ATOM 708 C CA . GLU A 1 86 ? -8.831 -5.138 16.666 1.00 92.25 86 GLU A CA 1
ATOM 709 C C . GLU A 1 86 ? -10.137 -5.088 15.868 1.00 92.25 86 GLU A C 1
ATOM 711 O O . GLU A 1 86 ? -10.174 -4.458 14.815 1.00 92.25 86 GLU A O 1
ATOM 716 N N . ASP A 1 87 ? -11.210 -5.704 16.372 1.00 92.19 87 ASP A N 1
ATOM 717 C CA . ASP A 1 87 ? -12.506 -5.729 15.688 1.00 92.19 87 ASP A CA 1
ATOM 718 C C . ASP A 1 87 ? -13.146 -4.332 15.651 1.00 92.19 87 ASP A C 1
ATOM 720 O O . ASP A 1 87 ? -13.677 -3.908 14.626 1.00 92.19 87 ASP A O 1
ATOM 724 N N . GLU A 1 88 ? -13.101 -3.586 16.758 1.00 93.94 88 GLU A N 1
ATOM 725 C CA . GLU A 1 88 ? -13.566 -2.199 16.793 1.00 93.94 88 GLU A CA 1
ATOM 726 C C . GLU A 1 88 ? -12.734 -1.290 15.895 1.00 93.94 88 GLU A C 1
ATOM 728 O O . GLU A 1 88 ? -13.305 -0.445 15.208 1.00 93.94 88 GLU A O 1
ATOM 733 N N . PHE A 1 89 ? -11.414 -1.472 15.890 1.00 94.38 89 PHE A N 1
ATOM 734 C CA . PHE A 1 89 ? -10.499 -0.695 15.065 1.00 94.38 89 PHE A CA 1
ATOM 735 C C . PHE A 1 89 ? -10.735 -0.971 13.575 1.00 94.38 89 PHE A C 1
ATOM 737 O O . PHE A 1 89 ? -10.862 -0.030 12.799 1.00 94.38 89 PHE A O 1
ATOM 744 N N . GLU A 1 90 ? -10.896 -2.241 13.180 1.00 94.94 90 GLU A N 1
ATOM 745 C CA . GLU A 1 90 ? -11.265 -2.629 11.812 1.00 94.94 90 GLU A CA 1
ATOM 746 C C . GLU A 1 90 ? -12.584 -1.981 11.377 1.00 94.94 90 GLU A C 1
ATOM 748 O O . GLU A 1 90 ? -12.701 -1.480 10.259 1.00 94.94 90 GLU A O 1
ATOM 753 N N . GLU A 1 91 ? -13.586 -1.965 12.260 1.00 94.62 91 GLU A N 1
ATOM 754 C CA . GLU A 1 91 ? -14.877 -1.345 11.965 1.00 94.62 91 GLU A CA 1
ATOM 755 C C . GLU A 1 91 ? -14.793 0.167 11.743 1.00 94.62 91 GLU A C 1
ATOM 757 O O . GLU A 1 91 ? -15.668 0.697 11.060 1.00 94.62 91 GLU A O 1
ATOM 762 N N . LEU A 1 92 ? -13.773 0.822 12.297 1.00 96.31 92 LEU A N 1
ATOM 763 C CA . LEU A 1 92 ? -13.538 2.260 12.198 1.00 96.31 92 LEU A CA 1
ATOM 764 C C . LEU A 1 92 ? -12.536 2.645 11.107 1.00 96.31 92 LEU A C 1
ATOM 766 O O . LEU A 1 92 ? -12.353 3.833 10.876 1.00 96.31 92 LEU A O 1
ATOM 770 N N . VAL A 1 93 ? -11.896 1.696 10.412 1.00 96.06 93 VAL A N 1
ATOM 771 C CA . VAL A 1 93 ? -10.890 2.015 9.380 1.00 96.06 93 VAL A CA 1
ATOM 772 C C . VAL A 1 93 ? -11.372 3.074 8.374 1.00 96.06 93 VAL A C 1
ATOM 774 O O . VAL A 1 93 ? -10.603 4.000 8.121 1.00 96.06 93 VAL A O 1
ATOM 777 N N . PRO A 1 94 ? -12.595 3.003 7.804 1.00 95.31 94 PRO A N 1
ATOM 778 C CA . PRO A 1 94 ? -13.065 4.039 6.885 1.00 95.31 94 PRO A CA 1
ATOM 779 C C . PRO A 1 94 ? -13.086 5.438 7.513 1.00 95.31 94 PRO A C 1
ATOM 781 O O . PRO A 1 94 ? -12.625 6.391 6.889 1.00 95.31 94 PRO A O 1
ATOM 784 N N . ASP A 1 95 ? -13.550 5.544 8.760 1.00 95.69 95 ASP A N 1
ATOM 785 C CA . ASP A 1 95 ? -13.603 6.807 9.501 1.00 95.69 95 ASP A CA 1
ATOM 786 C C . ASP A 1 95 ? -12.186 7.311 9.819 1.00 95.69 95 ASP A C 1
ATOM 788 O O . ASP A 1 95 ? -11.870 8.480 9.617 1.00 95.69 95 ASP A O 1
ATOM 792 N N . LEU A 1 96 ? -11.289 6.412 10.236 1.00 95.12 96 LEU A N 1
ATOM 793 C CA . LEU A 1 96 ? -9.894 6.734 10.549 1.00 95.12 96 LEU A CA 1
ATOM 794 C C . LEU A 1 96 ? -9.105 7.210 9.320 1.00 95.12 96 LEU A C 1
ATOM 796 O O . LEU A 1 96 ? -8.267 8.099 9.444 1.00 95.12 96 LEU A O 1
ATOM 800 N N . LEU A 1 97 ? -9.376 6.655 8.134 1.00 93.06 97 LEU A N 1
ATOM 801 C CA . LEU A 1 97 ? -8.775 7.115 6.877 1.00 93.06 97 LEU A CA 1
ATOM 802 C C . LEU A 1 97 ? -9.288 8.498 6.450 1.00 93.06 97 LEU A C 1
ATOM 804 O O . LEU A 1 97 ? -8.558 9.235 5.787 1.00 93.06 97 LEU A O 1
ATOM 808 N N . ALA A 1 98 ? -10.513 8.870 6.830 1.00 91.31 98 ALA A N 1
ATOM 809 C CA . ALA A 1 98 ? -11.060 10.199 6.559 1.00 91.31 98 ALA A CA 1
ATOM 810 C C . ALA A 1 98 ? -10.410 11.289 7.433 1.00 91.31 98 ALA A C 1
ATOM 812 O O . ALA A 1 98 ? -10.340 12.456 7.032 1.00 91.31 98 ALA A O 1
ATOM 813 N N . ILE A 1 99 ? -9.879 10.914 8.602 1.00 90.06 99 ILE A N 1
ATOM 814 C CA . ILE A 1 99 ? -9.125 11.811 9.476 1.00 90.06 99 ILE A CA 1
ATOM 815 C C . ILE A 1 99 ? -7.746 12.052 8.849 1.00 90.06 99 ILE A C 1
ATOM 817 O O . ILE A 1 99 ? -6.836 11.228 8.937 1.00 90.06 99 ILE A O 1
ATOM 821 N N . ASN A 1 100 ? -7.560 13.220 8.225 1.00 82.00 100 ASN A N 1
ATOM 822 C CA . ASN A 1 100 ? -6.291 13.624 7.605 1.00 82.00 100 ASN A CA 1
ATOM 823 C C . ASN A 1 100 ? -5.237 14.052 8.650 1.00 82.00 100 ASN A C 1
ATOM 825 O O . ASN A 1 100 ? -4.688 15.154 8.606 1.00 82.00 100 ASN A O 1
ATOM 829 N N . HIS A 1 101 ? -4.972 13.167 9.608 1.00 85.19 101 HIS A N 1
ATOM 830 C CA . HIS A 1 101 ? -4.007 13.325 10.683 1.00 85.19 101 HIS A CA 1
ATOM 831 C C . HIS A 1 101 ? -2.890 12.287 10.515 1.00 85.19 101 HIS A C 1
ATOM 833 O O . HIS A 1 101 ? -3.140 11.084 10.477 1.00 85.19 101 HIS A O 1
ATOM 839 N N . GLY A 1 102 ? -1.641 12.748 10.385 1.00 83.75 102 GLY A N 1
ATOM 840 C CA . GLY A 1 102 ? -0.493 11.897 10.038 1.00 83.75 102 GLY A CA 1
ATOM 841 C C . GLY A 1 102 ? -0.344 10.634 10.904 1.00 83.75 102 GLY A C 1
ATOM 842 O O . GLY A 1 102 ? -0.305 9.541 10.339 1.00 83.75 102 GLY A O 1
ATOM 843 N N . PRO A 1 103 ? -0.296 10.743 12.246 1.00 84.62 103 PRO A N 1
ATOM 844 C CA . PRO A 1 103 ? -0.217 9.591 13.147 1.00 84.62 103 PRO A CA 1
ATOM 845 C C . PRO A 1 103 ? -1.350 8.577 12.963 1.00 84.62 103 PRO A C 1
ATOM 847 O O . PRO A 1 103 ? -1.088 7.377 12.852 1.00 84.62 103 PRO A O 1
ATOM 850 N N . THR A 1 104 ? -2.588 9.066 12.859 1.00 90.69 104 THR A N 1
ATOM 851 C CA . THR A 1 104 ? -3.788 8.251 12.632 1.00 90.69 104 THR A CA 1
ATOM 852 C C . THR A 1 104 ? -3.671 7.462 11.337 1.00 90.69 104 THR A C 1
ATOM 854 O O . THR A 1 104 ? -3.862 6.246 11.330 1.00 90.69 104 THR A O 1
ATOM 857 N N . LEU A 1 105 ? -3.272 8.123 10.249 1.00 91.50 105 LEU A N 1
ATOM 858 C CA . LEU A 1 105 ? -3.090 7.483 8.948 1.00 91.50 105 LEU A CA 1
ATOM 859 C C . LEU A 1 105 ? -1.971 6.436 8.977 1.00 91.50 105 LEU A C 1
ATOM 861 O O . LEU A 1 105 ? -2.168 5.327 8.486 1.00 91.50 105 LEU A O 1
ATOM 865 N N . ILE A 1 106 ? -0.819 6.745 9.588 1.00 89.25 106 ILE A N 1
ATOM 866 C CA . ILE A 1 106 ? 0.295 5.791 9.731 1.00 89.25 106 ILE A CA 1
ATOM 867 C C . ILE A 1 106 ? -0.186 4.511 10.417 1.00 89.25 106 ILE A C 1
ATOM 869 O O . ILE A 1 106 ? 0.078 3.418 9.918 1.00 89.25 106 ILE A O 1
ATOM 873 N N . LEU A 1 107 ? -0.890 4.637 11.541 1.00 91.56 107 LEU A N 1
ATOM 874 C CA . LEU A 1 107 ? -1.354 3.484 12.312 1.00 91.56 107 LEU A CA 1
ATOM 875 C C . LEU A 1 107 ? -2.474 2.725 11.622 1.00 91.56 107 LEU A C 1
ATOM 877 O O . LEU A 1 107 ? -2.505 1.500 11.687 1.00 91.56 107 LEU A O 1
ATOM 881 N N . THR A 1 108 ? -3.359 3.436 10.931 1.00 94.81 108 THR A N 1
ATOM 882 C CA . THR A 1 108 ? -4.432 2.811 10.159 1.00 94.81 108 THR A CA 1
ATOM 883 C C . THR A 1 108 ? -3.853 1.974 9.023 1.00 94.81 108 THR A C 1
ATOM 885 O O . THR A 1 108 ? -4.245 0.821 8.852 1.00 94.81 108 THR A O 1
ATOM 888 N N . PHE A 1 109 ? -2.854 2.485 8.297 1.00 94.88 109 PHE A N 1
ATOM 889 C CA . PHE A 1 109 ? -2.176 1.682 7.285 1.00 94.88 109 PHE A CA 1
ATOM 890 C C . PHE A 1 109 ? -1.369 0.531 7.890 1.00 94.88 109 PHE A C 1
ATOM 892 O O . PHE A 1 109 ? -1.487 -0.588 7.409 1.00 94.88 109 PHE A O 1
ATOM 899 N N . ASP A 1 110 ? -0.596 0.753 8.956 1.00 92.69 110 ASP A N 1
ATOM 900 C CA . ASP A 1 110 ? 0.159 -0.325 9.613 1.00 92.69 110 ASP A CA 1
ATOM 901 C C . ASP A 1 110 ? -0.779 -1.439 10.127 1.00 92.69 110 ASP A C 1
ATOM 903 O O . ASP A 1 110 ? -0.459 -2.626 10.022 1.00 92.69 110 ASP A O 1
ATOM 907 N N . PHE A 1 111 ? -1.964 -1.076 10.633 1.00 95.00 111 PHE A N 1
ATOM 908 C CA . PHE A 1 111 ? -3.023 -2.015 11.002 1.00 95.00 111 PHE A CA 1
ATOM 909 C C . PHE A 1 111 ? -3.503 -2.835 9.799 1.00 95.00 111 PHE A C 1
ATOM 911 O O . PHE A 1 111 ? -3.544 -4.064 9.862 1.00 95.00 111 PHE A O 1
ATOM 918 N N . LEU A 1 112 ? -3.809 -2.175 8.683 1.00 96.06 112 LEU A N 1
ATOM 919 C CA . LEU A 1 112 ? -4.231 -2.836 7.449 1.00 96.06 112 LEU A CA 1
ATOM 920 C C . LEU A 1 112 ? -3.142 -3.744 6.866 1.00 96.06 112 LEU A C 1
ATOM 922 O O . LEU A 1 112 ? -3.449 -4.815 6.338 1.00 96.06 112 LEU A O 1
ATOM 926 N N . MET A 1 113 ? -1.873 -3.358 7.005 1.00 93.94 113 MET A N 1
ATOM 927 C CA . MET A 1 113 ? -0.740 -4.173 6.579 1.00 93.94 113 MET A CA 1
ATOM 928 C C . MET A 1 113 ? -0.660 -5.488 7.364 1.00 93.94 113 MET A C 1
ATOM 930 O O . MET A 1 113 ? -0.514 -6.555 6.763 1.00 93.94 113 MET A O 1
ATOM 934 N N . ARG A 1 114 ? -0.821 -5.433 8.695 1.00 92.88 114 ARG A N 1
ATOM 935 C CA . ARG A 1 114 ? -0.687 -6.604 9.583 1.00 92.88 114 ARG A CA 1
ATOM 936 C C . ARG A 1 114 ? -1.929 -7.493 9.669 1.00 92.88 114 ARG A C 1
ATOM 938 O O . ARG A 1 114 ? -1.792 -8.695 9.873 1.00 92.88 114 ARG A O 1
ATOM 945 N N . LYS A 1 115 ? -3.130 -6.923 9.563 1.00 91.75 115 LYS A N 1
ATOM 946 C CA . LYS A 1 115 ? -4.402 -7.635 9.758 1.00 91.75 115 LYS A CA 1
ATOM 947 C C . LYS A 1 115 ? -4.993 -8.041 8.416 1.00 91.75 115 LYS A C 1
ATOM 949 O O . LYS A 1 115 ? -4.830 -7.297 7.462 1.00 91.75 115 LYS A O 1
ATOM 954 N N . ASP A 1 116 ? -5.677 -9.179 8.340 1.00 92.19 116 ASP A N 1
ATOM 955 C CA . ASP A 1 116 ? -6.557 -9.523 7.214 1.00 92.19 116 ASP A CA 1
ATOM 956 C C . ASP A 1 116 ? -7.994 -9.147 7.579 1.00 92.19 116 ASP A C 1
ATOM 958 O O . ASP A 1 116 ? -8.674 -9.863 8.319 1.00 92.19 116 ASP A O 1
ATOM 962 N N . CYS A 1 117 ? -8.429 -7.976 7.120 1.00 92.50 117 CYS A N 1
ATOM 963 C CA . CYS A 1 117 ? -9.734 -7.436 7.475 1.00 92.50 117 CYS A CA 1
ATOM 964 C C . CYS A 1 117 ? -10.867 -8.060 6.652 1.00 92.50 117 CYS A C 1
ATOM 966 O O . CYS A 1 117 ? -10.770 -8.221 5.438 1.00 92.50 117 CYS A O 1
ATOM 968 N N . LYS A 1 118 ? -11.996 -8.342 7.306 1.00 90.38 118 LYS A N 1
ATOM 969 C CA . LYS A 1 118 ? -13.194 -8.943 6.700 1.00 90.38 118 LYS A CA 1
ATOM 970 C C . LYS A 1 118 ? -13.953 -7.955 5.815 1.00 90.38 118 LYS A C 1
ATOM 972 O O . LYS A 1 118 ? -14.633 -8.361 4.874 1.00 90.38 118 LYS A O 1
ATOM 977 N N . LYS A 1 119 ? -13.875 -6.655 6.110 1.00 90.19 119 LYS A N 1
ATOM 978 C CA . LYS A 1 119 ? -14.614 -5.596 5.394 1.00 90.19 119 LYS A CA 1
ATOM 979 C C . LYS A 1 119 ? -13.854 -5.029 4.185 1.00 90.19 119 LYS A C 1
ATOM 981 O O . LYS A 1 119 ? -13.810 -3.812 4.009 1.00 90.19 119 LYS A O 1
ATOM 986 N N . GLU A 1 120 ? -13.298 -5.894 3.330 1.00 90.69 120 GLU A N 1
ATOM 987 C CA . GLU A 1 120 ? -12.415 -5.489 2.217 1.00 90.69 120 GLU A CA 1
ATOM 988 C C . GLU A 1 120 ? -13.011 -4.383 1.332 1.00 90.69 120 GLU A C 1
ATOM 990 O O . GLU A 1 120 ? -12.323 -3.419 1.018 1.00 90.69 120 GLU A O 1
ATOM 995 N N . ASN A 1 121 ? -14.298 -4.464 0.971 1.00 91.31 121 ASN A N 1
ATOM 996 C CA . ASN A 1 121 ? -14.917 -3.484 0.070 1.00 91.31 121 ASN A CA 1
ATOM 997 C C . ASN A 1 121 ? -14.988 -2.071 0.664 1.00 91.31 121 ASN A C 1
ATOM 999 O O . ASN A 1 121 ? -14.694 -1.109 -0.041 1.00 91.31 121 ASN A O 1
ATOM 1003 N N . ALA A 1 122 ? -15.375 -1.943 1.937 1.00 92.88 122 ALA A N 1
ATOM 1004 C CA . ALA A 1 122 ? -15.463 -0.643 2.603 1.00 92.88 122 ALA A CA 1
ATOM 1005 C C . ALA A 1 122 ? -14.067 -0.042 2.813 1.00 92.88 122 ALA A C 1
ATOM 1007 O O . ALA A 1 122 ? -13.858 1.144 2.569 1.00 92.88 122 ALA A O 1
ATOM 1008 N N . ILE A 1 123 ? -13.106 -0.888 3.198 1.00 94.62 123 ILE A N 1
ATOM 1009 C CA . ILE A 1 123 ? -11.698 -0.513 3.352 1.00 94.62 123 ILE A CA 1
ATOM 1010 C C . ILE A 1 123 ? -11.130 -0.040 2.016 1.00 94.62 123 ILE A C 1
ATOM 1012 O O . ILE A 1 123 ? -10.558 1.041 1.953 1.00 94.62 123 ILE A O 1
ATOM 1016 N N . ARG A 1 124 ? -11.338 -0.798 0.933 1.00 95.38 124 ARG A N 1
ATOM 1017 C CA . ARG A 1 124 ? -10.900 -0.428 -0.416 1.00 95.38 124 ARG A CA 1
ATOM 1018 C C . ARG A 1 124 ? -11.434 0.939 -0.827 1.00 95.38 124 ARG A C 1
ATOM 1020 O O . ARG A 1 124 ? -10.646 1.773 -1.249 1.00 95.38 124 ARG A O 1
ATOM 1027 N N . SER A 1 125 ? -12.740 1.176 -0.703 1.00 94.81 125 SER A N 1
ATOM 1028 C CA . SER A 1 125 ? -13.333 2.453 -1.115 1.00 94.81 125 SER A CA 1
ATOM 1029 C C . SER A 1 125 ? -12.746 3.637 -0.342 1.00 94.81 125 SER A C 1
ATOM 1031 O O . SER A 1 125 ? -12.371 4.630 -0.960 1.00 94.81 125 SER A O 1
ATOM 1033 N N . ALA A 1 126 ? -12.580 3.508 0.977 1.00 94.38 126 ALA A N 1
ATOM 1034 C CA . ALA A 1 126 ? -11.955 4.548 1.795 1.00 94.38 126 ALA A CA 1
ATOM 1035 C C . ALA A 1 126 ? -10.462 4.746 1.462 1.00 94.38 126 ALA A C 1
ATOM 1037 O O . ALA A 1 126 ? -9.981 5.877 1.394 1.00 94.38 126 ALA A O 1
ATOM 1038 N N . LEU A 1 127 ? -9.727 3.656 1.207 1.00 94.81 127 LEU A N 1
ATOM 1039 C CA . LEU A 1 127 ? -8.327 3.704 0.781 1.00 94.81 127 LEU A CA 1
ATOM 1040 C C . LEU A 1 127 ? -8.168 4.429 -0.555 1.00 94.81 127 LEU A C 1
ATOM 1042 O O . LEU A 1 127 ? -7.296 5.282 -0.669 1.00 94.81 127 LEU A O 1
ATOM 1046 N N . GLU A 1 128 ? -8.991 4.105 -1.554 1.00 94.56 128 GLU A N 1
ATOM 1047 C CA . GLU A 1 128 ? -8.964 4.751 -2.870 1.00 94.56 128 GLU A CA 1
ATOM 1048 C C . GLU A 1 128 ? -9.294 6.246 -2.758 1.00 94.56 128 GLU A C 1
ATOM 1050 O O . GLU A 1 128 ? -8.596 7.074 -3.343 1.00 94.56 128 GLU A O 1
ATOM 1055 N N . GLU A 1 129 ? -10.302 6.615 -1.966 1.00 92.81 129 GLU A N 1
ATOM 1056 C CA . GLU A 1 129 ? -10.675 8.014 -1.737 1.00 92.81 129 GLU A CA 1
ATOM 1057 C C . GLU A 1 129 ? -9.542 8.818 -1.080 1.00 92.81 129 GLU A C 1
ATOM 1059 O O . GLU A 1 129 ? -9.176 9.903 -1.558 1.00 92.81 129 GLU A O 1
ATOM 1064 N N . TRP A 1 130 ? -8.929 8.270 -0.027 1.00 91.94 130 TRP A N 1
ATOM 1065 C CA . TRP A 1 130 ? -7.760 8.883 0.599 1.00 91.94 130 TRP A CA 1
ATOM 1066 C C . TRP A 1 130 ? -6.594 8.974 -0.391 1.00 91.94 130 TRP A C 1
ATOM 1068 O O . TRP A 1 130 ? -5.988 10.036 -0.560 1.00 91.94 130 TRP A O 1
ATOM 1078 N N . PHE A 1 131 ? -6.314 7.882 -1.109 1.00 90.75 131 PHE A N 1
ATOM 1079 C CA . PHE A 1 131 ? -5.210 7.812 -2.061 1.00 90.75 131 PHE A CA 1
ATOM 1080 C C . PHE A 1 131 ? -5.357 8.853 -3.159 1.00 90.75 131 PHE A C 1
ATOM 1082 O O . PHE A 1 131 ? -4.364 9.425 -3.573 1.00 90.75 131 PHE A O 1
ATOM 1089 N N . MET A 1 132 ? -6.568 9.152 -3.621 1.00 87.56 132 MET A N 1
ATOM 1090 C CA . MET A 1 132 ? -6.784 10.170 -4.652 1.00 87.56 132 MET A CA 1
ATOM 1091 C C . MET A 1 132 ? -6.721 11.609 -4.107 1.00 87.56 132 MET A C 1
ATOM 1093 O O . MET A 1 132 ? -6.551 12.550 -4.886 1.00 87.56 132 MET A O 1
ATOM 1097 N N . SER A 1 133 ? -6.806 11.803 -2.786 1.00 85.31 133 SER A N 1
ATOM 1098 C CA . SER A 1 133 ? -6.829 13.114 -2.118 1.00 85.31 133 SER A CA 1
ATOM 1099 C C . SER A 1 133 ? -5.573 13.434 -1.285 1.00 85.31 133 SER A C 1
ATOM 1101 O O . SER A 1 133 ? -5.500 14.495 -0.657 1.00 85.31 133 SER A O 1
ATOM 1103 N N . TRP A 1 134 ? -4.540 12.585 -1.362 1.00 77.50 134 TRP A N 1
ATOM 1104 C CA . TRP A 1 134 ? -3.300 12.623 -0.565 1.00 77.50 134 TRP A CA 1
ATOM 1105 C C . TRP A 1 134 ? -2.558 13.964 -0.517 1.00 77.50 134 TRP A C 1
ATOM 1107 O O . TRP A 1 134 ? -1.814 14.217 0.430 1.00 77.50 134 TRP A O 1
ATOM 1117 N N . ARG A 1 135 ? -2.742 14.840 -1.517 1.00 69.44 135 ARG A N 1
ATOM 1118 C CA . ARG A 1 135 ? -2.065 16.151 -1.617 1.00 69.44 135 ARG A CA 1
ATOM 1119 C C . ARG A 1 135 ? -2.332 17.073 -0.424 1.00 69.44 135 ARG A C 1
ATOM 1121 O O . ARG A 1 135 ? -1.657 18.083 -0.275 1.00 69.44 135 ARG A O 1
ATOM 1128 N N . LYS A 1 136 ? -3.310 16.735 0.417 1.00 62.34 136 LYS A N 1
ATOM 1129 C CA . LYS A 1 136 ? -3.609 17.427 1.674 1.00 62.34 136 LYS A CA 1
ATOM 1130 C C . LYS A 1 136 ? -2.701 17.006 2.842 1.00 62.34 136 LYS A C 1
ATOM 1132 O O . LYS A 1 136 ? -2.850 17.555 3.930 1.00 62.34 136 LYS A O 1
ATOM 1137 N N . SER A 1 137 ? -1.803 16.035 2.665 1.00 60.81 137 SER A N 1
ATOM 1138 C CA . SER A 1 137 ? -0.923 15.537 3.729 1.00 60.81 137 SER A CA 1
ATOM 1139 C C . SER A 1 137 ? 0.439 16.238 3.746 1.00 60.81 137 SER A C 1
ATOM 1141 O O . SER A 1 137 ? 1.057 16.448 2.705 1.00 60.81 137 SER A O 1
ATOM 1143 N N . ALA A 1 138 ? 0.934 16.548 4.948 1.00 54.88 138 ALA A N 1
ATOM 1144 C CA . ALA A 1 138 ? 2.220 17.216 5.162 1.00 54.88 138 ALA A CA 1
ATOM 1145 C C . ALA A 1 138 ? 3.449 16.318 4.902 1.00 54.88 138 ALA A C 1
ATOM 1147 O O . ALA A 1 138 ? 4.541 16.837 4.692 1.00 54.88 138 ALA A O 1
ATOM 1148 N N . ASN A 1 139 ? 3.294 14.986 4.920 1.00 61.84 139 ASN A N 1
ATOM 1149 C CA . ASN A 1 139 ? 4.380 14.034 4.648 1.00 61.84 139 ASN A CA 1
ATOM 1150 C C . ASN A 1 139 ? 3.884 12.881 3.756 1.00 61.84 139 ASN A C 1
ATOM 1152 O O . ASN A 1 139 ? 3.541 11.801 4.249 1.00 61.84 139 ASN A O 1
ATOM 1156 N N . PRO A 1 140 ? 3.777 13.113 2.439 1.00 72.31 140 PRO A N 1
ATOM 1157 C CA . PRO A 1 140 ? 3.020 12.232 1.565 1.00 72.31 140 PRO A CA 1
ATOM 1158 C C . PRO A 1 140 ? 3.735 10.914 1.260 1.00 72.31 140 PRO A C 1
ATOM 1160 O O . PRO A 1 140 ? 3.074 9.885 1.197 1.00 72.31 140 PRO A O 1
ATOM 1163 N N . ASN A 1 141 ? 5.065 10.892 1.126 1.00 79.38 141 ASN A N 1
ATOM 1164 C CA . ASN A 1 141 ? 5.774 9.711 0.609 1.00 79.38 141 ASN A CA 1
ATOM 1165 C C . ASN A 1 141 ? 5.686 8.474 1.531 1.00 79.38 141 ASN A C 1
ATOM 1167 O O . ASN A 1 141 ? 5.355 7.392 1.037 1.00 79.38 141 ASN A O 1
ATOM 1171 N N . PRO A 1 142 ? 5.904 8.571 2.861 1.00 83.75 142 PRO A N 1
ATOM 1172 C CA . PRO A 1 142 ? 5.768 7.420 3.757 1.00 83.75 142 PRO A CA 1
ATOM 1173 C C . PRO A 1 142 ? 4.333 6.898 3.873 1.00 83.75 142 PRO A C 1
ATOM 1175 O O . PRO A 1 142 ? 4.141 5.703 4.111 1.00 83.75 142 PRO A O 1
ATOM 1178 N N . LEU A 1 143 ? 3.341 7.782 3.733 1.00 88.69 143 LEU A N 1
ATOM 1179 C CA . LEU A 1 143 ? 1.924 7.423 3.757 1.00 88.69 143 LEU A CA 1
ATOM 1180 C C . LEU A 1 143 ? 1.503 6.785 2.433 1.00 88.69 143 LEU A C 1
ATOM 1182 O O . LEU A 1 143 ? 0.905 5.718 2.441 1.00 88.69 143 LEU A O 1
ATOM 1186 N N . LEU A 1 144 ? 1.891 7.373 1.301 1.00 90.44 144 LEU A N 1
ATOM 1187 C CA . LEU A 1 144 ? 1.616 6.842 -0.032 1.00 90.44 144 LEU A CA 1
ATOM 1188 C C . LEU A 1 144 ? 2.237 5.472 -0.242 1.00 90.44 144 LEU A C 1
ATOM 1190 O O . LEU A 1 144 ? 1.577 4.599 -0.792 1.00 90.44 144 LEU A O 1
ATOM 1194 N N . ARG A 1 145 ? 3.463 5.240 0.237 1.00 91.75 145 ARG A N 1
ATOM 1195 C CA . ARG A 1 145 ? 4.077 3.908 0.205 1.00 91.75 145 ARG A CA 1
ATOM 1196 C C . ARG A 1 145 ? 3.182 2.871 0.892 1.00 91.75 145 ARG A C 1
ATOM 1198 O O . ARG A 1 145 ? 2.889 1.830 0.312 1.00 91.75 145 ARG A O 1
ATOM 1205 N N . ARG A 1 146 ? 2.744 3.158 2.121 1.00 93.25 146 ARG A N 1
ATOM 1206 C CA . ARG A 1 146 ? 1.896 2.246 2.905 1.00 93.25 146 ARG A CA 1
ATOM 1207 C C . ARG A 1 146 ? 0.516 2.072 2.287 1.00 93.25 146 ARG A C 1
ATOM 1209 O O . ARG A 1 146 ? 0.032 0.950 2.187 1.00 93.25 146 ARG A O 1
ATOM 1216 N N . ALA A 1 147 ? -0.087 3.165 1.833 1.00 94.50 147 ALA A N 1
ATOM 1217 C CA . ALA A 1 147 ? -1.369 3.143 1.154 1.00 94.50 147 ALA A CA 1
ATOM 1218 C C . ALA A 1 147 ? -1.291 2.309 -0.131 1.00 94.50 147 ALA A C 1
ATOM 1220 O O . ALA A 1 147 ? -2.152 1.470 -0.352 1.00 94.50 147 ALA A O 1
ATOM 1221 N N . THR A 1 148 ? -0.222 2.452 -0.923 1.00 95.19 148 THR A N 1
ATOM 1222 C CA . THR A 1 148 ? 0.014 1.650 -2.137 1.00 95.19 148 THR A CA 1
ATOM 1223 C C . THR A 1 148 ? 0.101 0.164 -1.804 1.00 95.19 148 THR A C 1
ATOM 1225 O O . THR A 1 148 ? -0.551 -0.651 -2.452 1.00 95.19 148 THR A O 1
ATOM 1228 N N . TRP A 1 149 ? 0.828 -0.195 -0.744 1.00 95.38 149 TRP A N 1
ATOM 1229 C CA . TRP A 1 149 ? 0.868 -1.576 -0.267 1.00 95.38 149 TRP A CA 1
ATOM 1230 C C . TRP A 1 149 ? -0.531 -2.072 0.141 1.00 95.38 149 TRP A C 1
ATOM 1232 O O . TRP A 1 149 ? -0.960 -3.150 -0.268 1.00 95.38 149 TRP A O 1
ATOM 1242 N N . CYS A 1 150 ? -1.296 -1.258 0.880 1.00 96.81 150 CYS A N 1
ATOM 1243 C CA . CYS A 1 150 ? -2.671 -1.587 1.271 1.00 96.81 150 CYS A CA 1
ATOM 1244 C C . CYS A 1 150 ? -3.602 -1.739 0.058 1.00 96.81 150 CYS A C 1
ATOM 1246 O O . CYS A 1 150 ? -4.489 -2.588 0.084 1.00 96.81 150 CYS A O 1
ATOM 1248 N N . ILE A 1 151 ? -3.388 -0.981 -1.023 1.00 97.12 151 ILE A N 1
ATOM 1249 C CA . ILE A 1 151 ? -4.092 -1.175 -2.297 1.00 97.12 151 ILE A CA 1
ATOM 1250 C C . ILE A 1 151 ? -3.761 -2.548 -2.899 1.00 97.12 151 ILE A C 1
ATOM 1252 O O . ILE A 1 151 ? -4.661 -3.213 -3.400 1.00 97.12 151 ILE A O 1
ATOM 1256 N N . GLY A 1 152 ? -2.521 -3.032 -2.805 1.00 96.38 152 GLY A N 1
ATOM 1257 C CA . GLY A 1 152 ? -2.180 -4.405 -3.204 1.00 96.38 152 GLY A CA 1
ATOM 1258 C C . GLY A 1 152 ? -3.007 -5.460 -2.461 1.00 96.38 152 GLY A C 1
ATOM 1259 O O . GLY A 1 152 ? -3.569 -6.381 -3.068 1.00 96.38 152 GLY A O 1
ATOM 1260 N N . LYS A 1 153 ? -3.153 -5.265 -1.147 1.00 95.94 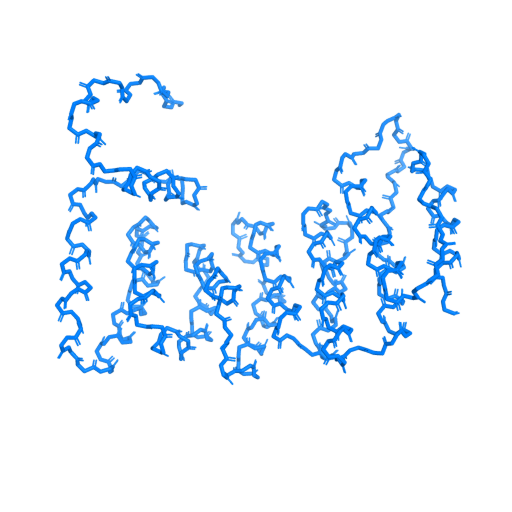153 LYS A N 1
ATOM 1261 C CA . LYS A 1 153 ? -3.827 -6.205 -0.248 1.00 95.94 153 LYS A CA 1
ATOM 1262 C C . LYS A 1 153 ? -5.353 -6.156 -0.299 1.00 95.94 153 LYS A C 1
ATOM 1264 O O . LYS A 1 153 ? -5.985 -7.206 -0.265 1.00 95.94 153 LYS A O 1
ATOM 1269 N N . TYR A 1 154 ? -5.949 -4.971 -0.387 1.00 96.31 154 TYR A N 1
ATOM 1270 C CA . TYR A 1 154 ? -7.406 -4.772 -0.300 1.00 96.31 154 TYR A CA 1
ATOM 1271 C C . TYR A 1 154 ? -8.041 -4.312 -1.606 1.00 96.31 154 TYR A C 1
ATOM 1273 O O . TYR A 1 154 ? -9.254 -4.406 -1.774 1.00 96.31 154 TYR A O 1
ATOM 1281 N 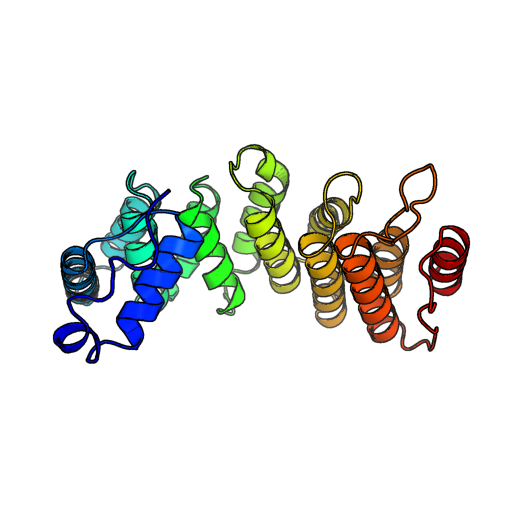N . GLY A 1 155 ? -7.232 -3.832 -2.544 1.00 95.44 155 GLY A N 1
ATOM 1282 C CA . GLY A 1 155 ? -7.701 -3.361 -3.832 1.00 95.44 155 GLY A CA 1
ATOM 1283 C C . GLY A 1 155 ? -8.211 -4.474 -4.734 1.00 95.44 155 GLY A C 1
ATOM 1284 O O . GLY A 1 155 ? -8.054 -5.676 -4.477 1.00 95.44 155 GLY A O 1
ATOM 1285 N N . ASP A 1 156 ? -8.813 -4.039 -5.830 1.00 94.19 156 ASP A N 1
ATOM 1286 C CA . ASP A 1 156 ? -9.252 -4.875 -6.934 1.00 94.19 156 ASP A CA 1
ATOM 1287 C C . ASP A 1 156 ? -8.887 -4.226 -8.282 1.00 94.19 156 ASP A C 1
ATOM 1289 O O . ASP A 1 156 ? -8.012 -3.364 -8.369 1.00 94.19 156 ASP A O 1
ATOM 1293 N N . LYS A 1 157 ? -9.555 -4.645 -9.361 1.00 90.56 157 LYS A N 1
ATOM 1294 C CA . LYS A 1 157 ? -9.353 -4.065 -10.690 1.00 90.56 157 LYS A CA 1
ATOM 1295 C C . LYS A 1 157 ? -9.649 -2.555 -10.743 1.00 90.56 157 LYS A C 1
ATOM 1297 O O . LYS A 1 157 ? -9.010 -1.848 -11.521 1.00 90.56 157 LYS A O 1
ATOM 1302 N N . GLY A 1 158 ? -10.598 -2.061 -9.944 1.00 90.94 158 GLY A N 1
ATOM 1303 C CA . GLY A 1 158 ? -10.947 -0.641 -9.845 1.00 90.94 158 GLY A CA 1
ATOM 1304 C C . GLY A 1 158 ? -9.829 0.204 -9.233 1.00 90.94 158 GLY A C 1
ATOM 1305 O O . GLY A 1 158 ? -9.630 1.347 -9.641 1.00 90.94 158 GLY A O 1
ATOM 1306 N N . SER A 1 159 ? -9.008 -0.397 -8.370 1.00 94.25 159 SER A N 1
ATOM 1307 C CA . SER A 1 159 ? -7.883 0.268 -7.701 1.00 94.25 159 SER A CA 1
ATOM 1308 C C . SER A 1 159 ? -6.678 0.525 -8.611 1.00 94.25 159 SER A C 1
ATOM 1310 O O . SER A 1 159 ? -5.693 1.136 -8.193 1.00 94.25 159 SER A O 1
ATOM 1312 N N . ARG A 1 160 ? -6.741 0.092 -9.878 1.00 91.62 160 ARG A N 1
ATOM 1313 C CA . ARG A 1 160 ? -5.680 0.269 -10.880 1.00 91.62 160 ARG A CA 1
ATOM 1314 C C . ARG A 1 160 ? -5.184 1.714 -10.974 1.00 91.62 160 ARG A C 1
ATOM 1316 O O . ARG A 1 160 ? -3.984 1.931 -11.099 1.00 91.62 160 ARG A O 1
ATOM 1323 N N . ARG A 1 161 ? -6.082 2.697 -10.887 1.00 92.25 161 ARG A N 1
ATOM 1324 C CA . ARG A 1 161 ? -5.717 4.118 -10.998 1.00 92.25 161 ARG A CA 1
ATOM 1325 C C . ARG A 1 161 ? -4.788 4.578 -9.868 1.00 92.25 161 ARG A C 1
ATOM 1327 O O . ARG A 1 161 ? -3.913 5.405 -10.108 1.00 92.25 161 ARG A O 1
ATOM 1334 N N . CYS A 1 162 ? -4.944 4.029 -8.662 1.00 93.69 162 CYS A N 1
ATOM 1335 C CA . CYS A 1 162 ? -4.047 4.313 -7.541 1.00 93.69 162 CYS A CA 1
ATOM 1336 C C . CYS A 1 162 ? -2.633 3.796 -7.831 1.00 93.69 162 CYS A C 1
ATOM 1338 O O . CYS A 1 162 ? -1.660 4.504 -7.596 1.00 93.69 162 CYS A O 1
ATOM 1340 N N . ILE A 1 163 ? -2.524 2.598 -8.416 1.00 93.94 163 ILE A N 1
ATOM 1341 C CA . ILE A 1 163 ? -1.241 2.017 -8.831 1.00 93.94 163 ILE A CA 1
ATOM 1342 C C . ILE A 1 163 ? -0.591 2.844 -9.942 1.00 93.94 163 ILE A C 1
ATOM 1344 O O . ILE A 1 163 ? 0.584 3.172 -9.839 1.00 93.94 163 ILE A O 1
ATOM 1348 N N . GLU A 1 164 ? -1.347 3.236 -10.970 1.00 92.06 164 GLU A N 1
ATOM 1349 C CA . GLU A 1 164 ? -0.837 4.103 -12.045 1.00 92.06 164 GLU A CA 1
ATOM 1350 C C . GLU A 1 164 ? -0.297 5.425 -11.493 1.00 92.06 164 GLU A C 1
ATOM 1352 O O . GLU A 1 164 ? 0.770 5.875 -11.895 1.00 92.06 164 GLU A O 1
ATOM 1357 N N . GLN A 1 165 ? -0.992 6.020 -10.520 1.00 90.38 165 GLN A N 1
ATOM 1358 C CA . GLN A 1 165 ? -0.529 7.236 -9.864 1.00 90.38 165 GLN A CA 1
ATOM 1359 C C . GLN A 1 165 ? 0.707 7.008 -8.981 1.00 90.38 165 GLN A C 1
ATOM 1361 O O . GLN A 1 165 ? 1.550 7.896 -8.905 1.00 90.38 165 GLN A O 1
ATOM 1366 N N . ALA A 1 166 ? 0.836 5.852 -8.327 1.00 90.81 166 ALA A N 1
ATOM 1367 C CA . ALA A 1 166 ? 2.028 5.488 -7.557 1.00 90.81 166 ALA A CA 1
ATOM 1368 C C . ALA A 1 166 ? 3.248 5.192 -8.452 1.00 90.81 166 ALA A C 1
ATOM 1370 O O . ALA A 1 166 ? 4.386 5.330 -8.009 1.00 90.81 166 ALA A O 1
ATOM 1371 N N . LEU A 1 167 ? 3.004 4.795 -9.705 1.00 89.31 167 LEU A N 1
ATOM 1372 C CA . LEU A 1 167 ? 4.018 4.588 -10.739 1.00 89.31 167 LEU A CA 1
ATOM 1373 C C . LEU A 1 167 ? 4.369 5.866 -11.510 1.00 89.31 167 LEU A C 1
ATOM 1375 O O . LEU A 1 167 ? 5.283 5.823 -12.329 1.00 89.31 167 LEU A O 1
ATOM 1379 N N . ASP A 1 168 ? 3.680 6.982 -11.270 1.00 86.56 168 ASP A N 1
ATOM 1380 C CA . ASP A 1 168 ? 3.965 8.267 -11.909 1.00 86.56 168 ASP A CA 1
ATOM 1381 C C . ASP A 1 168 ? 5.307 8.828 -11.411 1.00 86.56 168 ASP A C 1
ATOM 1383 O O . ASP A 1 168 ? 5.409 9.377 -10.311 1.00 86.56 168 ASP A O 1
ATOM 1387 N N . GLN A 1 169 ? 6.342 8.667 -12.234 1.00 70.62 169 GLN A N 1
ATOM 1388 C CA . GLN A 1 169 ? 7.736 8.937 -11.872 1.00 70.62 169 GLN A CA 1
ATOM 1389 C C . GLN A 1 169 ? 8.063 10.424 -11.754 1.00 70.62 169 GLN A C 1
ATOM 1391 O O . GLN A 1 169 ? 8.998 10.781 -11.039 1.00 70.62 169 GLN A O 1
ATOM 1396 N N . ASP A 1 170 ? 7.259 11.294 -12.370 1.00 70.19 170 ASP A N 1
ATOM 1397 C CA . ASP A 1 170 ? 7.377 12.743 -12.176 1.00 70.19 170 ASP A CA 1
ATOM 1398 C C . ASP A 1 170 ? 6.997 13.142 -10.743 1.00 70.19 170 ASP A C 1
ATOM 1400 O O . ASP A 1 170 ? 7.318 14.236 -10.275 1.00 70.19 170 ASP A O 1
ATOM 1404 N N . LYS A 1 171 ? 6.282 12.257 -10.037 1.00 69.44 171 LYS A N 1
ATOM 1405 C CA . LYS A 1 171 ? 5.781 12.488 -8.681 1.00 69.44 171 LYS A CA 1
ATOM 1406 C C . LYS A 1 171 ? 6.465 11.602 -7.654 1.00 69.44 171 LYS A C 1
ATOM 1408 O O . LYS A 1 171 ? 6.695 12.065 -6.538 1.00 69.44 171 LYS A O 1
ATOM 1413 N N . PHE A 1 172 ? 6.771 10.353 -8.004 1.00 76.69 172 PHE A N 1
ATOM 1414 C CA . PHE A 1 172 ? 7.235 9.354 -7.050 1.00 76.69 172 PHE A CA 1
ATOM 1415 C C . PHE A 1 172 ? 8.276 8.411 -7.636 1.00 76.69 172 PHE A C 1
ATOM 1417 O O . PHE A 1 172 ? 8.082 7.814 -8.687 1.00 76.69 172 PHE A O 1
ATOM 1424 N N . SER A 1 173 ? 9.341 8.186 -6.877 1.00 77.81 173 SER A N 1
ATOM 1425 C CA . SER A 1 173 ? 10.337 7.156 -7.148 1.00 77.81 173 SER A CA 1
ATOM 1426 C C . SER A 1 173 ? 10.766 6.491 -5.840 1.00 77.81 173 SER A C 1
ATOM 1428 O O . SER A 1 173 ? 10.263 6.800 -4.751 1.00 77.81 173 SER A O 1
ATOM 1430 N N . GLY A 1 174 ? 11.640 5.499 -5.952 1.00 87.31 174 GLY A N 1
ATOM 1431 C CA . GLY A 1 174 ? 12.128 4.725 -4.828 1.00 87.31 174 GLY A CA 1
ATOM 1432 C C . GLY A 1 174 ? 11.002 3.943 -4.161 1.00 87.31 174 GLY A C 1
ATOM 1433 O O . GLY A 1 174 ? 10.310 3.142 -4.788 1.00 87.31 174 GLY A O 1
ATOM 1434 N N . ALA A 1 175 ? 10.822 4.154 -2.859 1.00 88.81 175 ALA A N 1
ATOM 1435 C CA . ALA A 1 175 ? 10.014 3.261 -2.036 1.00 88.81 175 ALA A CA 1
ATOM 1436 C C . ALA A 1 175 ? 8.523 3.219 -2.428 1.00 88.81 175 ALA A C 1
ATOM 1438 O O . ALA A 1 175 ? 7.877 2.191 -2.227 1.00 88.81 175 ALA A O 1
ATOM 1439 N N . VAL A 1 176 ? 7.969 4.307 -2.979 1.00 90.88 176 VAL A N 1
ATOM 1440 C CA . VAL A 1 176 ? 6.578 4.334 -3.471 1.00 90.88 176 VAL A CA 1
ATOM 1441 C C . VAL A 1 176 ? 6.452 3.530 -4.769 1.00 90.88 176 VAL A C 1
ATOM 1443 O O . VAL A 1 176 ? 5.557 2.696 -4.875 1.00 90.88 176 VAL A O 1
ATOM 1446 N N . GLY A 1 177 ? 7.387 3.706 -5.709 1.00 91.62 177 GLY A N 1
ATOM 1447 C CA . GLY A 1 177 ? 7.422 2.946 -6.960 1.00 91.62 177 GLY A CA 1
ATOM 1448 C C . GLY A 1 177 ? 7.618 1.445 -6.726 1.00 91.62 177 GLY A C 1
ATOM 1449 O O . GLY A 1 177 ? 6.899 0.629 -7.302 1.00 91.62 177 GLY A O 1
ATOM 1450 N N . SER A 1 178 ? 8.512 1.064 -5.806 1.00 93.75 178 SER A N 1
ATOM 1451 C CA . SER A 1 178 ? 8.677 -0.336 -5.390 1.00 93.75 178 SER A CA 1
ATOM 1452 C C . SER A 1 178 ? 7.404 -0.911 -4.760 1.00 93.75 178 SER A C 1
ATOM 1454 O O . SER A 1 178 ? 7.014 -2.029 -5.090 1.00 93.75 178 SER A O 1
ATOM 1456 N N . ALA A 1 179 ? 6.711 -0.144 -3.908 1.00 94.44 179 ALA A N 1
ATOM 1457 C CA . ALA A 1 179 ? 5.434 -0.573 -3.336 1.00 94.44 179 ALA A CA 1
ATOM 1458 C C . ALA A 1 179 ? 4.341 -0.731 -4.407 1.00 94.44 179 ALA A C 1
ATOM 1460 O O . ALA A 1 179 ? 3.494 -1.610 -4.287 1.00 94.44 179 ALA A O 1
ATOM 1461 N N . ALA A 1 180 ? 4.363 0.077 -5.470 1.00 95.88 180 ALA A N 1
ATOM 1462 C CA . ALA A 1 180 ? 3.435 -0.053 -6.592 1.00 95.88 180 ALA A CA 1
ATOM 1463 C C . ALA A 1 180 ? 3.701 -1.315 -7.424 1.00 95.88 180 ALA A C 1
ATOM 1465 O O . ALA A 1 180 ? 2.756 -1.988 -7.851 1.00 95.88 180 ALA A O 1
ATOM 1466 N N . ALA A 1 181 ? 4.976 -1.674 -7.608 1.00 96.44 181 ALA A N 1
ATOM 1467 C CA . ALA A 1 181 ? 5.360 -2.934 -8.234 1.00 96.44 181 ALA A CA 1
ATOM 1468 C C . ALA A 1 181 ? 4.840 -4.136 -7.426 1.00 96.44 181 ALA A C 1
ATOM 1470 O O . ALA A 1 181 ? 4.162 -5.007 -7.974 1.00 96.44 181 ALA A O 1
ATOM 1471 N N . GLU A 1 182 ? 5.072 -4.124 -6.110 1.00 96.69 182 GLU A N 1
ATOM 1472 C CA . GLU A 1 182 ? 4.597 -5.156 -5.184 1.00 96.69 182 GLU A CA 1
ATOM 1473 C C . GLU A 1 182 ? 3.063 -5.240 -5.158 1.00 96.69 182 GLU A C 1
ATOM 1475 O O . GLU A 1 182 ? 2.489 -6.321 -5.260 1.00 96.69 182 GLU A O 1
ATOM 1480 N N . ALA A 1 183 ? 2.372 -4.102 -5.098 1.00 97.06 183 ALA A N 1
ATOM 1481 C CA . ALA A 1 183 ? 0.916 -4.070 -5.109 1.00 97.06 183 ALA A CA 1
ATOM 1482 C C . ALA A 1 183 ? 0.330 -4.630 -6.416 1.00 97.06 183 ALA A C 1
ATOM 1484 O O . ALA A 1 183 ? -0.688 -5.323 -6.395 1.00 97.06 183 ALA A O 1
ATOM 1485 N N . THR A 1 184 ? 0.989 -4.392 -7.553 1.00 97.69 184 THR A N 1
ATOM 1486 C CA . THR A 1 184 ? 0.591 -4.983 -8.839 1.00 97.69 184 THR A CA 1
ATOM 1487 C C . THR A 1 184 ? 0.760 -6.505 -8.837 1.00 97.69 184 THR A C 1
ATOM 1489 O O . THR A 1 184 ? -0.118 -7.215 -9.333 1.00 97.69 184 THR A O 1
ATOM 1492 N N . GLU A 1 185 ? 1.852 -7.013 -8.255 1.00 97.06 185 GLU A N 1
ATOM 1493 C CA . GLU A 1 185 ? 2.082 -8.451 -8.051 1.00 97.06 185 GLU A CA 1
ATOM 1494 C C . GLU A 1 185 ? 0.976 -9.064 -7.181 1.00 97.06 185 GLU A C 1
ATOM 1496 O O . GLU A 1 185 ? 0.323 -10.015 -7.613 1.00 97.06 185 GLU A O 1
ATOM 1501 N N . GLN A 1 186 ? 0.674 -8.464 -6.025 1.00 96.31 186 GLN A N 1
ATOM 1502 C CA . GLN A 1 186 ? -0.383 -8.936 -5.124 1.00 96.31 186 GLN A CA 1
ATOM 1503 C C . GLN A 1 186 ? -1.759 -8.968 -5.809 1.00 96.31 186 GLN A C 1
ATOM 1505 O O . GLN A 1 186 ? -2.499 -9.949 -5.694 1.00 96.31 186 GLN A O 1
ATOM 1510 N N . LEU A 1 187 ? -2.112 -7.926 -6.571 1.00 96.56 187 LEU A N 1
ATOM 1511 C CA . LEU A 1 187 ? -3.367 -7.891 -7.326 1.00 96.56 187 LEU A CA 1
ATOM 1512 C C . LEU A 1 187 ? -3.420 -8.974 -8.413 1.00 96.56 187 LEU A C 1
ATOM 1514 O O . LEU A 1 187 ? -4.486 -9.548 -8.654 1.00 96.56 187 LEU A O 1
ATOM 1518 N N . PHE A 1 188 ? -2.298 -9.284 -9.063 1.00 96.94 188 PHE A N 1
ATOM 1519 C CA . PHE A 1 188 ? -2.215 -10.389 -10.018 1.00 96.94 188 PHE A CA 1
ATOM 1520 C C . PHE A 1 188 ? -2.380 -11.754 -9.331 1.00 96.94 188 PHE A C 1
ATOM 1522 O O . PHE A 1 188 ? -3.200 -12.562 -9.772 1.00 96.94 188 PHE A O 1
ATOM 1529 N N . GLU A 1 189 ? -1.673 -12.005 -8.228 1.00 96.56 189 GLU A N 1
ATOM 1530 C CA . GLU A 1 189 ? -1.754 -13.262 -7.467 1.00 96.56 189 GLU A CA 1
ATOM 1531 C C . GLU A 1 189 ? -3.164 -13.516 -6.921 1.00 96.56 189 GLU A C 1
ATOM 1533 O O . GLU A 1 189 ? -3.696 -14.625 -7.021 1.00 96.56 189 GLU A O 1
ATOM 1538 N N . ARG A 1 190 ? -3.827 -12.454 -6.449 1.00 94.94 190 ARG A N 1
ATOM 1539 C CA . ARG A 1 190 ? -5.229 -12.458 -5.999 1.00 94.94 190 ARG A CA 1
ATOM 1540 C C . ARG A 1 190 ? -6.241 -12.495 -7.155 1.00 94.94 190 ARG A C 1
ATOM 1542 O O . ARG A 1 190 ? -7.447 -12.402 -6.915 1.00 94.94 190 ARG A O 1
ATOM 1549 N N . ARG A 1 191 ? -5.780 -12.627 -8.408 1.00 94.94 191 ARG A N 1
ATOM 1550 C CA . ARG A 1 191 ? -6.589 -12.685 -9.643 1.00 94.94 191 ARG A CA 1
ATOM 1551 C C . ARG A 1 191 ? -7.491 -11.463 -9.852 1.00 94.94 191 ARG A C 1
ATOM 1553 O O . ARG A 1 191 ? -8.554 -11.565 -10.462 1.00 94.94 191 ARG A O 1
ATOM 1560 N N . LYS A 1 192 ? -7.080 -10.305 -9.335 1.00 95.00 192 LYS A N 1
ATOM 1561 C CA . LYS A 1 192 ? -7.755 -9.012 -9.527 1.00 95.00 192 LYS A CA 1
ATOM 1562 C C . LYS A 1 192 ? -7.280 -8.293 -10.787 1.00 95.00 192 LYS A C 1
ATOM 1564 O O . LYS A 1 192 ? -8.017 -7.474 -11.326 1.00 95.00 192 LYS A O 1
ATOM 1569 N N . LEU A 1 193 ? -6.092 -8.636 -11.280 1.00 95.44 193 LEU A N 1
ATOM 1570 C CA . LEU A 1 193 ? -5.580 -8.222 -12.583 1.00 95.44 193 LEU A CA 1
ATOM 1571 C C . LEU A 1 193 ? -5.297 -9.447 -13.451 1.00 95.44 193 LEU A C 1
ATOM 1573 O O . LEU A 1 193 ? -4.802 -10.468 -12.973 1.00 95.44 193 LEU A O 1
ATOM 1577 N N . SER A 1 194 ? -5.573 -9.340 -14.749 1.00 95.06 194 SER A N 1
ATOM 1578 C CA . SER A 1 194 ? -5.073 -10.313 -15.719 1.00 95.06 194 SER A CA 1
ATOM 1579 C C . SER A 1 194 ? -3.559 -10.172 -15.900 1.00 95.06 194 SER A C 1
ATOM 1581 O O . SER A 1 194 ? -2.980 -9.109 -15.669 1.00 95.06 194 SER A O 1
ATOM 1583 N N . LYS A 1 195 ? -2.913 -11.234 -16.403 1.00 95.44 195 LYS A N 1
ATOM 1584 C CA . LYS A 1 195 ? -1.482 -11.217 -16.751 1.00 95.44 195 LYS A CA 1
ATOM 1585 C C . LYS A 1 195 ? -1.125 -10.025 -17.646 1.00 95.44 195 LYS A C 1
ATOM 1587 O O . LYS A 1 195 ? -0.140 -9.345 -17.390 1.00 95.44 195 LYS A O 1
ATOM 1592 N N . LYS A 1 196 ? -1.945 -9.768 -18.674 1.00 94.56 196 LYS A N 1
ATOM 1593 C CA . LYS A 1 196 ? -1.738 -8.673 -19.630 1.00 94.56 196 LYS A CA 1
ATOM 1594 C C . LYS A 1 196 ? -1.839 -7.304 -18.955 1.00 94.56 196 LYS A C 1
ATOM 1596 O O . LYS A 1 196 ? -0.997 -6.452 -19.204 1.00 94.56 196 LYS A O 1
ATOM 1601 N N . GLU A 1 197 ? -2.840 -7.097 -18.098 1.00 94.38 197 GLU A N 1
ATOM 1602 C CA . GLU A 1 197 ? -3.016 -5.827 -17.378 1.00 94.38 197 GLU A CA 1
ATOM 1603 C C . GLU A 1 197 ? -1.854 -5.555 -16.421 1.00 94.38 197 GLU A C 1
ATOM 1605 O O . GLU A 1 197 ? -1.297 -4.461 -16.446 1.00 94.38 197 GLU A O 1
ATOM 1610 N N . ALA A 1 198 ? -1.451 -6.551 -15.630 1.00 95.38 198 ALA A N 1
ATOM 1611 C CA . ALA A 1 198 ? -0.332 -6.413 -14.705 1.00 95.38 198 ALA A CA 1
ATOM 1612 C C . ALA A 1 198 ? 0.996 -6.165 -15.442 1.00 95.38 198 ALA A C 1
ATOM 1614 O O . ALA A 1 198 ? 1.756 -5.274 -15.072 1.00 95.38 198 ALA A O 1
ATOM 1615 N N . GLN A 1 199 ? 1.247 -6.900 -16.532 1.00 95.44 199 GLN A N 1
ATOM 1616 C CA . GLN A 1 199 ? 2.432 -6.714 -17.371 1.00 95.44 199 GLN A CA 1
ATOM 1617 C C . GLN A 1 199 ? 2.482 -5.307 -17.984 1.00 95.44 199 GLN A C 1
ATOM 1619 O O . GLN A 1 199 ? 3.527 -4.665 -17.931 1.00 95.44 199 GLN A O 1
ATOM 1624 N N . MET A 1 200 ? 1.362 -4.799 -18.516 1.00 92.75 200 MET A N 1
ATOM 1625 C CA . MET A 1 200 ? 1.297 -3.432 -19.045 1.00 92.75 200 MET A CA 1
ATOM 1626 C C . MET A 1 200 ? 1.573 -2.381 -17.968 1.00 92.75 200 MET A C 1
ATOM 1628 O O . MET A 1 200 ? 2.369 -1.478 -18.208 1.00 92.75 200 MET A O 1
ATOM 1632 N N . LEU A 1 201 ? 0.936 -2.490 -16.796 1.00 92.50 201 LEU A N 1
ATOM 1633 C CA . LEU A 1 201 ? 1.126 -1.537 -15.697 1.00 92.50 201 LEU A CA 1
ATOM 1634 C C . LEU A 1 201 ? 2.597 -1.435 -15.287 1.00 92.50 201 LEU A C 1
ATOM 1636 O O . LEU A 1 201 ? 3.142 -0.337 -15.226 1.00 92.50 201 LEU A O 1
ATOM 1640 N N . LEU A 1 202 ? 3.251 -2.577 -15.071 1.00 94.69 202 LEU A N 1
ATOM 1641 C CA . LEU A 1 202 ? 4.651 -2.610 -14.652 1.00 94.69 202 LEU A CA 1
ATOM 1642 C C . LEU A 1 202 ? 5.604 -2.128 -15.751 1.00 94.69 202 LEU A C 1
ATOM 1644 O O . LEU A 1 202 ? 6.534 -1.381 -15.462 1.00 94.69 202 LEU A O 1
ATOM 1648 N N . ALA A 1 203 ? 5.375 -2.518 -17.011 1.00 91.88 203 ALA A N 1
ATOM 1649 C CA . ALA A 1 203 ? 6.228 -2.101 -18.124 1.00 91.88 203 ALA A CA 1
ATOM 1650 C C . ALA A 1 203 ? 6.190 -0.577 -18.336 1.00 91.88 203 ALA A C 1
ATOM 1652 O O . ALA A 1 203 ? 7.226 0.034 -18.586 1.00 91.88 203 ALA A O 1
ATOM 1653 N N . MET A 1 204 ? 5.025 0.058 -18.173 1.00 84.94 204 MET A N 1
ATOM 1654 C CA . MET A 1 204 ? 4.906 1.521 -18.243 1.00 84.94 204 MET A CA 1
ATOM 1655 C C . MET A 1 204 ? 5.569 2.236 -17.057 1.00 84.94 204 MET A C 1
ATOM 1657 O O . MET A 1 204 ? 5.922 3.405 -17.176 1.00 84.94 204 MET A O 1
ATOM 1661 N N . GLY A 1 205 ? 5.760 1.541 -15.932 1.00 90.25 205 GLY A N 1
ATOM 1662 C CA . GLY A 1 205 ? 6.341 2.105 -14.716 1.00 90.25 205 GLY A CA 1
ATOM 1663 C C . GLY A 1 205 ? 7.860 2.287 -14.747 1.00 90.25 205 GLY A C 1
ATOM 1664 O O . GLY A 1 205 ? 8.389 2.933 -13.845 1.00 90.25 205 GLY A O 1
ATOM 1665 N N . PHE A 1 206 ? 8.582 1.727 -15.732 1.00 91.75 206 PHE A N 1
ATOM 1666 C CA . PHE A 1 206 ? 10.049 1.801 -15.749 1.00 91.75 206 PHE A CA 1
ATOM 1667 C C . PHE A 1 206 ? 10.529 3.264 -15.729 1.00 91.75 206 PHE A C 1
ATOM 1669 O O . PHE A 1 206 ? 10.211 4.020 -16.660 1.00 91.75 206 PHE A O 1
ATOM 1676 N N . PRO A 1 207 ? 11.330 3.669 -14.721 1.00 89.50 207 PRO A N 1
ATOM 1677 C CA . PRO A 1 207 ? 11.676 5.066 -14.507 1.00 89.50 207 PRO A CA 1
ATOM 1678 C C . PRO A 1 207 ? 12.424 5.653 -15.685 1.00 89.50 207 PRO A C 1
ATOM 1680 O O . PRO A 1 207 ? 13.405 5.066 -16.144 1.00 89.50 207 PRO A O 1
ATOM 1683 N N . ALA A 1 208 ? 11.941 6.792 -16.182 1.00 87.44 208 ALA A N 1
ATOM 1684 C CA . ALA A 1 208 ? 12.687 7.607 -17.126 1.00 87.44 208 ALA A CA 1
ATOM 1685 C C . ALA A 1 208 ? 13.913 8.203 -16.424 1.00 87.44 208 ALA A C 1
ATOM 1687 O O . ALA A 1 208 ? 13.886 8.488 -15.226 1.00 87.44 208 ALA A O 1
ATOM 1688 N N . LEU A 1 209 ? 14.998 8.367 -17.174 1.00 84.38 209 LEU A N 1
ATOM 1689 C CA . LEU A 1 209 ? 16.170 9.081 -16.688 1.00 84.38 209 LEU A CA 1
ATOM 1690 C C . LEU A 1 209 ? 15.995 10.571 -16.996 1.00 84.38 209 LEU A C 1
ATOM 1692 O O . LEU A 1 209 ? 15.467 10.891 -18.063 1.00 84.38 209 LEU A O 1
ATOM 1696 N N . PRO A 1 210 ? 16.424 11.474 -16.099 1.00 79.38 210 PRO A N 1
ATOM 1697 C CA . PRO A 1 210 ? 16.410 12.899 -16.393 1.00 79.38 210 PRO A CA 1
ATOM 1698 C C . PRO A 1 210 ? 17.328 13.211 -17.583 1.00 79.38 210 PRO A C 1
ATOM 1700 O O . PRO A 1 210 ? 18.343 12.540 -17.784 1.00 79.38 210 PRO A O 1
ATOM 1703 N N . GLU A 1 211 ? 16.970 14.237 -18.356 1.00 76.94 211 GLU A N 1
ATOM 1704 C CA . GLU A 1 211 ? 17.819 14.791 -19.412 1.00 76.94 211 GLU A CA 1
ATOM 1705 C C . GLU A 1 211 ? 18.451 16.119 -18.946 1.00 76.94 211 GLU A C 1
ATOM 1707 O O . GLU A 1 211 ? 17.731 16.978 -18.429 1.00 76.94 211 GLU A O 1
ATOM 1712 N N . PRO A 1 212 ? 19.773 16.322 -19.126 1.00 76.62 212 PRO A N 1
ATOM 1713 C CA . PRO A 1 212 ? 20.736 15.393 -19.725 1.00 76.62 212 PRO A CA 1
ATOM 1714 C C . PRO A 1 212 ? 20.997 14.164 -18.842 1.00 76.62 212 PRO A C 1
ATOM 1716 O O . PRO A 1 212 ? 20.877 14.236 -17.619 1.00 76.62 212 PRO A O 1
ATOM 1719 N N . ALA A 1 213 ? 21.363 13.044 -19.480 1.00 71.06 213 ALA A N 1
ATOM 1720 C CA . ALA A 1 213 ? 21.593 11.781 -18.786 1.00 71.06 213 ALA A CA 1
ATOM 1721 C C . ALA A 1 213 ? 22.621 11.971 -17.654 1.00 71.06 213 ALA A C 1
ATOM 1723 O O . ALA A 1 213 ? 23.718 12.483 -17.908 1.00 71.06 213 ALA A O 1
ATOM 1724 N N . PRO A 1 214 ? 22.285 11.593 -16.410 1.00 68.88 214 PRO A N 1
ATOM 1725 C CA . PRO A 1 214 ? 23.183 11.797 -15.289 1.00 68.88 214 PRO A CA 1
ATOM 1726 C C . PRO A 1 214 ? 24.379 10.846 -15.392 1.00 68.88 214 PRO A C 1
ATOM 1728 O O . PRO A 1 214 ? 24.274 9.749 -15.942 1.00 68.88 214 PRO A O 1
ATOM 1731 N N . ILE A 1 215 ? 25.516 11.265 -14.831 1.00 72.25 215 ILE A N 1
ATOM 1732 C CA . ILE A 1 215 ? 26.732 10.437 -14.755 1.00 72.25 215 ILE A CA 1
ATOM 1733 C C . ILE A 1 215 ? 26.457 9.168 -13.932 1.00 72.25 215 ILE A C 1
ATOM 1735 O O . ILE A 1 215 ? 26.931 8.089 -14.278 1.00 72.25 215 ILE A O 1
ATOM 1739 N N . GLU A 1 216 ? 25.640 9.294 -12.882 1.00 77.25 216 GLU A N 1
ATOM 1740 C CA . GLU A 1 216 ? 25.181 8.189 -12.044 1.00 77.25 216 GLU A CA 1
ATOM 1741 C C . GLU A 1 216 ? 23.656 8.213 -11.907 1.00 77.25 216 GLU A C 1
ATOM 1743 O O . GLU A 1 216 ? 23.038 9.258 -11.691 1.00 77.25 216 GLU A O 1
ATOM 1748 N N . VAL A 1 217 ? 23.034 7.042 -12.029 1.00 80.94 217 VAL A N 1
ATOM 1749 C CA . VAL A 1 217 ? 21.588 6.889 -11.850 1.00 80.94 217 VAL A CA 1
ATOM 1750 C C . VAL A 1 217 ? 21.256 7.008 -10.367 1.00 80.94 217 VAL A C 1
ATOM 1752 O O . VAL A 1 217 ? 21.883 6.355 -9.536 1.00 80.94 217 VAL A O 1
ATOM 1755 N N . SER A 1 218 ? 20.230 7.797 -10.040 1.00 85.38 218 SER A N 1
ATOM 1756 C CA . SER A 1 218 ? 19.742 7.905 -8.663 1.00 85.38 218 SER A CA 1
ATOM 1757 C C . SER A 1 218 ? 19.408 6.518 -8.082 1.00 85.38 218 SER A C 1
ATOM 1759 O O . SER A 1 218 ? 18.696 5.747 -8.743 1.00 85.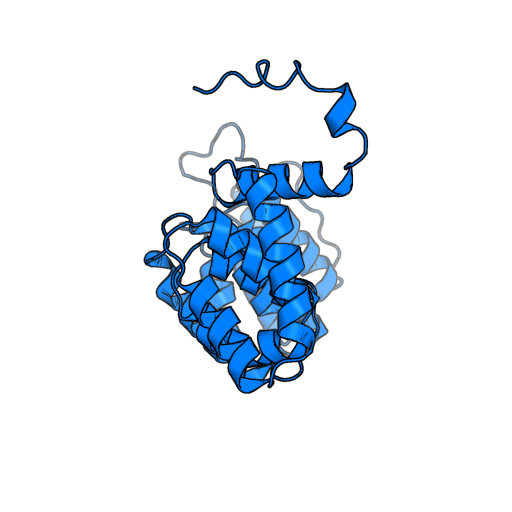38 218 SER A O 1
ATOM 1761 N N . PRO A 1 219 ? 19.841 6.207 -6.843 1.00 86.31 219 PRO A N 1
ATOM 1762 C CA . PRO A 1 219 ? 19.498 4.957 -6.168 1.00 86.31 219 PRO A CA 1
ATOM 1763 C C . PRO A 1 219 ? 17.990 4.669 -6.1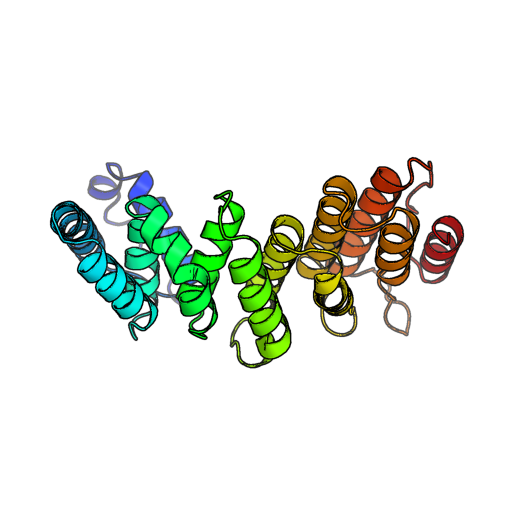41 1.00 86.31 219 PRO A C 1
ATOM 1765 O O . PRO A 1 219 ? 17.583 3.522 -6.311 1.00 86.31 219 PRO A O 1
ATOM 1768 N N . ASP A 1 220 ? 17.152 5.701 -6.010 1.00 86.94 220 ASP A N 1
ATOM 1769 C CA . ASP A 1 220 ? 15.691 5.558 -5.973 1.00 86.94 220 ASP A CA 1
ATOM 1770 C C . ASP A 1 220 ? 15.103 5.100 -7.316 1.00 86.94 220 ASP A C 1
ATOM 1772 O O . ASP A 1 220 ? 14.191 4.264 -7.359 1.00 86.94 220 ASP A O 1
ATOM 1776 N N . LEU A 1 221 ? 15.643 5.607 -8.430 1.00 88.00 221 LEU A N 1
ATOM 1777 C CA . LEU A 1 221 ? 15.238 5.175 -9.771 1.00 88.00 221 LEU A CA 1
ATOM 1778 C C . LEU A 1 221 ? 15.683 3.733 -10.015 1.00 88.00 221 LEU A C 1
ATOM 1780 O O . LEU A 1 221 ? 14.896 2.920 -10.498 1.00 88.00 221 LEU A O 1
ATOM 1784 N N . MET A 1 222 ? 16.913 3.390 -9.622 1.00 90.06 222 MET A N 1
ATOM 1785 C CA . MET A 1 222 ? 17.423 2.024 -9.745 1.00 90.06 222 MET A CA 1
ATOM 1786 C C . MET A 1 222 ? 16.577 1.031 -8.936 1.00 90.06 222 MET A C 1
ATOM 1788 O O . MET A 1 222 ? 16.148 0.010 -9.470 1.00 90.06 222 MET A O 1
ATOM 1792 N N . MET A 1 223 ? 16.270 1.358 -7.678 1.00 91.44 223 MET A N 1
ATOM 1793 C CA . MET A 1 223 ? 15.443 0.528 -6.798 1.00 91.44 223 MET A CA 1
ATOM 1794 C C . MET A 1 223 ? 14.036 0.307 -7.374 1.00 91.44 223 MET A C 1
ATOM 1796 O O . MET A 1 223 ? 13.496 -0.798 -7.314 1.00 91.44 223 MET A O 1
ATOM 1800 N N . THR A 1 224 ? 13.451 1.340 -7.986 1.00 92.19 224 THR A N 1
ATOM 1801 C CA . THR A 1 224 ? 12.146 1.225 -8.655 1.00 92.19 224 THR A CA 1
ATOM 1802 C C . THR A 1 224 ? 12.234 0.323 -9.886 1.00 92.19 224 THR A C 1
ATOM 1804 O O . THR A 1 224 ? 11.434 -0.598 -10.032 1.00 92.19 224 THR A O 1
ATOM 1807 N N . ALA A 1 225 ? 13.229 0.538 -10.753 1.00 93.88 225 ALA A N 1
ATOM 1808 C CA . ALA A 1 225 ? 13.431 -0.262 -11.960 1.00 93.88 225 ALA A CA 1
ATOM 1809 C C . ALA A 1 225 ? 13.646 -1.751 -11.648 1.00 93.88 225 ALA A C 1
ATOM 1811 O O . ALA A 1 225 ? 13.077 -2.611 -12.323 1.00 93.88 225 ALA A O 1
ATOM 1812 N N . GLN A 1 226 ? 14.435 -2.059 -10.616 1.00 95.50 226 GLN A N 1
ATOM 1813 C CA . GLN A 1 226 ? 14.669 -3.429 -10.161 1.00 95.50 226 GLN A CA 1
ATOM 1814 C C . GLN A 1 226 ? 13.382 -4.073 -9.638 1.00 95.50 226 GLN A C 1
ATOM 1816 O O . GLN A 1 226 ? 13.028 -5.160 -10.090 1.00 95.50 226 GLN A O 1
ATOM 1821 N N . ALA A 1 227 ? 12.622 -3.378 -8.785 1.00 95.75 227 ALA A N 1
ATOM 1822 C CA . ALA A 1 227 ? 11.353 -3.892 -8.264 1.00 95.75 227 ALA A CA 1
ATOM 1823 C C . ALA A 1 227 ? 10.339 -4.197 -9.386 1.00 95.75 227 ALA A C 1
ATOM 1825 O O . ALA A 1 227 ? 9.693 -5.246 -9.384 1.00 95.75 227 ALA A O 1
ATOM 1826 N N . LEU A 1 228 ? 10.236 -3.317 -10.389 1.00 96.31 228 LEU A N 1
ATOM 1827 C CA . LEU A 1 228 ? 9.382 -3.534 -11.563 1.00 96.31 228 LEU A CA 1
ATOM 1828 C C . LEU A 1 228 ? 9.833 -4.742 -12.386 1.00 96.31 228 LEU A C 1
ATOM 1830 O O . LEU A 1 228 ? 9.008 -5.560 -12.795 1.00 96.31 228 LEU A O 1
ATOM 1834 N N . HIS A 1 229 ? 11.141 -4.869 -12.614 1.00 96.94 229 HIS A N 1
ATOM 1835 C CA . HIS A 1 229 ? 11.726 -5.995 -13.334 1.00 96.94 229 HIS A CA 1
ATOM 1836 C C . HIS A 1 229 ? 11.481 -7.334 -12.627 1.00 96.94 229 HIS A C 1
ATOM 1838 O O . HIS A 1 229 ? 11.128 -8.326 -13.275 1.00 96.94 229 HIS A O 1
ATOM 1844 N N . GLU A 1 230 ? 11.646 -7.372 -11.307 1.00 96.75 230 GLU A N 1
ATOM 1845 C CA . GLU A 1 230 ? 11.392 -8.555 -10.489 1.00 96.75 230 GLU A CA 1
ATOM 1846 C C . GLU A 1 230 ? 9.916 -8.958 -10.542 1.00 96.75 230 GLU A C 1
ATOM 1848 O O . GLU A 1 230 ? 9.607 -10.114 -10.850 1.00 96.75 230 GLU A O 1
ATOM 1853 N N . ALA A 1 231 ? 9.001 -8.004 -10.341 1.00 96.88 231 ALA A N 1
ATOM 1854 C CA . ALA A 1 231 ? 7.563 -8.242 -10.438 1.00 96.88 231 ALA A CA 1
ATOM 1855 C C . ALA A 1 231 ? 7.172 -8.758 -11.837 1.00 96.88 231 ALA A C 1
ATOM 1857 O O . ALA A 1 231 ? 6.485 -9.775 -11.966 1.00 96.88 231 ALA A O 1
ATOM 1858 N N . LEU A 1 232 ? 7.682 -8.138 -12.908 1.00 96.81 232 LEU A N 1
ATOM 1859 C CA . LEU A 1 232 ? 7.457 -8.587 -14.288 1.00 96.81 232 LEU A CA 1
ATOM 1860 C C . LEU A 1 232 ? 7.961 -10.008 -14.523 1.00 96.81 232 LEU A C 1
ATOM 1862 O O . LEU A 1 232 ? 7.252 -10.829 -15.112 1.00 96.81 232 LEU A O 1
ATOM 1866 N N . SER A 1 233 ? 9.152 -10.332 -14.028 1.00 96.25 233 SER A N 1
ATOM 1867 C CA . SER A 1 233 ? 9.730 -11.672 -14.142 1.00 96.25 233 SER A CA 1
ATOM 1868 C C . SER A 1 233 ? 8.868 -12.716 -13.431 1.00 96.25 233 SER A C 1
ATOM 1870 O O . SER A 1 233 ? 8.585 -13.780 -13.991 1.00 96.25 233 SER A O 1
ATOM 1872 N N . LYS A 1 234 ? 8.364 -12.405 -12.231 1.00 95.62 234 LYS A N 1
ATOM 1873 C CA . LYS A 1 234 ? 7.481 -13.301 -11.472 1.00 95.62 234 LYS A CA 1
ATOM 1874 C C . LYS A 1 234 ? 6.122 -13.506 -12.138 1.00 95.62 234 LYS A C 1
ATOM 1876 O O . LYS A 1 234 ? 5.667 -14.651 -12.197 1.00 95.62 234 LYS A O 1
ATOM 1881 N N . ILE A 1 235 ? 5.494 -12.445 -12.643 1.00 95.62 235 ILE A N 1
ATOM 1882 C CA . ILE A 1 235 ? 4.162 -12.489 -13.272 1.00 95.62 235 ILE A CA 1
ATOM 1883 C C . ILE A 1 235 ? 4.221 -13.194 -14.627 1.00 95.62 235 ILE A C 1
ATOM 1885 O O . ILE A 1 235 ? 3.366 -14.013 -14.975 1.00 95.62 235 ILE A O 1
ATOM 1889 N N . THR A 1 236 ? 5.241 -12.885 -15.424 1.00 94.31 236 THR A N 1
ATOM 1890 C CA . THR A 1 236 ? 5.327 -13.386 -16.798 1.00 94.31 236 THR A CA 1
ATOM 1891 C C . THR A 1 236 ? 5.986 -14.755 -16.909 1.00 94.31 236 THR A C 1
ATOM 1893 O O . THR A 1 236 ? 5.700 -15.462 -17.882 1.00 94.31 236 THR A O 1
ATOM 1896 N N . LYS A 1 237 ? 6.840 -15.107 -15.933 1.00 93.62 237 LYS A N 1
ATOM 1897 C CA . LYS A 1 237 ? 7.772 -16.246 -15.938 1.00 93.62 237 LYS A CA 1
ATOM 1898 C C . LYS A 1 237 ? 8.775 -16.226 -17.101 1.00 93.62 237 LYS A C 1
ATOM 1900 O O . LYS A 1 237 ? 9.421 -17.242 -17.361 1.00 93.62 237 LYS A O 1
ATOM 1905 N N . LYS A 1 238 ? 8.927 -15.099 -17.810 1.00 92.44 238 LYS A N 1
ATOM 1906 C CA . LYS A 1 238 ? 9.975 -14.948 -18.831 1.00 92.44 238 LYS A CA 1
ATOM 1907 C C . LYS A 1 238 ? 11.314 -14.676 -18.143 1.00 92.44 238 LYS A C 1
ATOM 1909 O O . LYS A 1 238 ? 11.365 -14.064 -17.080 1.00 92.44 238 LYS A O 1
ATOM 1914 N N . ARG A 1 239 ? 12.405 -15.106 -18.776 1.00 91.06 239 ARG A N 1
ATOM 1915 C CA . ARG A 1 239 ? 13.768 -14.780 -18.345 1.00 91.06 239 ARG A CA 1
ATOM 1916 C C . ARG A 1 239 ? 14.296 -13.630 -19.191 1.00 91.06 239 ARG A C 1
ATOM 1918 O O . ARG A 1 239 ? 14.723 -13.845 -20.319 1.00 91.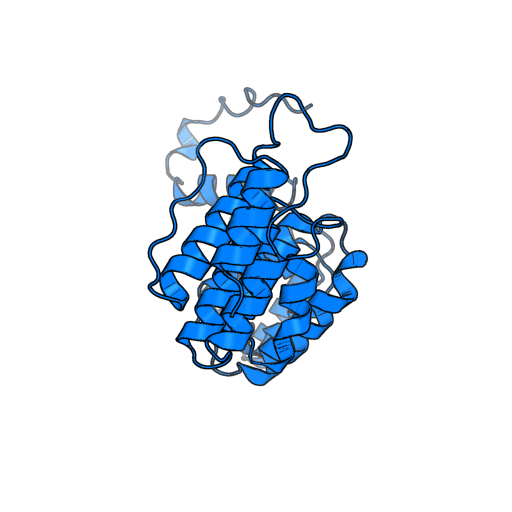06 239 ARG A O 1
ATOM 1925 N N . VAL A 1 240 ? 14.274 -12.430 -18.632 1.00 93.88 240 VAL A N 1
ATOM 1926 C CA . VAL A 1 240 ? 14.958 -11.251 -19.175 1.00 93.88 240 VAL A CA 1
ATOM 1927 C C . VAL A 1 240 ? 16.009 -10.866 -18.143 1.00 93.88 240 VAL A C 1
ATOM 1929 O O . VAL A 1 240 ? 15.731 -10.931 -16.950 1.00 93.88 240 VAL A O 1
ATOM 1932 N N . ARG A 1 241 ? 17.225 -10.521 -18.566 1.00 94.06 241 ARG A N 1
ATOM 1933 C CA . ARG A 1 241 ? 18.253 -10.045 -17.632 1.00 94.06 241 ARG A CA 1
ATOM 1934 C C . ARG A 1 241 ? 18.048 -8.559 -17.366 1.00 94.06 241 ARG A C 1
ATOM 1936 O O . ARG A 1 241 ? 17.813 -7.805 -18.308 1.00 94.06 241 ARG A O 1
ATOM 1943 N N . PHE A 1 242 ? 18.166 -8.150 -16.108 1.00 94.69 242 PHE A N 1
ATOM 1944 C CA . PHE A 1 242 ? 18.310 -6.737 -15.780 1.00 94.69 242 PHE A CA 1
ATOM 1945 C C . PHE A 1 242 ? 19.680 -6.239 -16.281 1.00 94.69 242 PHE A C 1
ATOM 1947 O O . PHE A 1 242 ? 20.660 -6.982 -16.165 1.00 94.69 242 PHE A O 1
ATOM 1954 N N . PRO A 1 243 ? 19.767 -5.045 -16.891 1.00 91.50 243 PRO A N 1
ATOM 1955 C CA . PRO A 1 243 ? 21.026 -4.523 -17.406 1.00 91.50 243 PRO A CA 1
ATOM 1956 C C . PRO A 1 243 ? 21.987 -4.159 -16.266 1.00 91.50 243 PRO A C 1
ATOM 1958 O O . PRO A 1 243 ? 21.562 -3.738 -15.195 1.00 91.50 243 PRO A O 1
ATOM 1961 N N . GLU A 1 244 ? 23.292 -4.273 -16.518 1.00 88.19 244 GLU A N 1
ATOM 1962 C CA . GLU A 1 244 ? 24.330 -3.844 -15.564 1.00 88.19 244 GLU A CA 1
ATOM 1963 C C . GLU A 1 244 ? 24.331 -2.322 -15.363 1.00 88.19 244 GLU A C 1
ATOM 1965 O O . GLU A 1 244 ? 24.607 -1.834 -14.271 1.00 88.19 244 GLU A O 1
ATOM 1970 N N . GLN A 1 245 ? 23.983 -1.573 -16.414 1.00 87.44 245 GLN A N 1
ATOM 1971 C CA . GLN A 1 245 ? 23.814 -0.123 -16.381 1.00 87.44 245 GLN A CA 1
ATOM 1972 C C . GLN A 1 245 ? 22.404 0.246 -16.830 1.00 87.44 245 GLN A C 1
ATOM 1974 O O . GLN A 1 245 ? 21.965 -0.149 -17.910 1.00 87.44 245 GLN A O 1
ATOM 1979 N N . TYR A 1 246 ? 21.710 1.041 -16.019 1.00 88.62 246 TYR A N 1
ATOM 1980 C CA . TYR A 1 246 ? 20.364 1.508 -16.331 1.00 88.62 246 TYR A CA 1
ATOM 1981 C C . TYR A 1 246 ? 20.424 2.825 -17.121 1.00 88.62 246 TYR A C 1
ATOM 1983 O O . TYR A 1 246 ? 20.363 3.910 -16.556 1.00 88.62 246 TYR A O 1
ATOM 1991 N N . THR A 1 247 ? 20.593 2.721 -18.440 1.00 89.25 247 THR A N 1
ATOM 1992 C CA . THR A 1 247 ? 20.581 3.834 -19.411 1.00 89.25 247 THR A CA 1
ATOM 1993 C C . THR A 1 247 ? 19.226 3.967 -20.116 1.00 89.25 247 THR A C 1
ATOM 1995 O O . THR A 1 247 ? 18.432 3.023 -20.105 1.00 89.25 247 THR A O 1
ATOM 1998 N N . SER A 1 248 ? 18.976 5.088 -20.808 1.00 89.19 248 SER A N 1
ATOM 1999 C CA . SER A 1 248 ? 17.747 5.292 -21.599 1.00 89.19 248 SER A CA 1
ATOM 2000 C C . SER A 1 248 ? 17.548 4.195 -22.650 1.00 89.19 248 SER A C 1
ATOM 2002 O O . SER A 1 248 ? 16.438 3.698 -22.823 1.00 89.19 248 SER A O 1
ATOM 2004 N N . GLU A 1 249 ? 18.628 3.750 -23.297 1.00 90.25 249 GLU A N 1
ATOM 2005 C CA . GLU A 1 249 ? 18.588 2.640 -24.252 1.00 90.25 249 GLU A CA 1
ATOM 2006 C C . GLU A 1 249 ? 18.229 1.314 -23.562 1.00 90.25 249 GLU A C 1
ATOM 2008 O O . GLU A 1 249 ? 17.351 0.585 -24.024 1.00 90.25 249 GLU A O 1
ATOM 2013 N N . SER A 1 250 ? 18.870 0.999 -22.431 1.00 91.69 250 SER A N 1
ATOM 2014 C CA . SER A 1 250 ? 18.586 -0.234 -21.686 1.00 91.69 250 SER A CA 1
ATOM 2015 C C . SER A 1 250 ? 17.154 -0.268 -21.138 1.00 91.69 250 SER A C 1
ATOM 2017 O O . SER A 1 250 ? 16.514 -1.319 -21.141 1.00 91.69 250 SER A O 1
ATOM 2019 N N . ARG A 1 251 ? 16.619 0.895 -20.741 1.00 91.50 251 ARG A N 1
ATOM 2020 C CA . ARG A 1 251 ? 15.234 1.073 -20.312 1.00 91.50 251 ARG A CA 1
ATOM 2021 C C . ARG A 1 251 ? 14.269 0.741 -21.442 1.00 91.50 251 ARG A C 1
ATOM 2023 O O . ARG A 1 251 ? 13.340 -0.027 -21.224 1.00 91.50 251 ARG A O 1
ATOM 2030 N N . LEU A 1 252 ? 14.481 1.295 -22.637 1.00 91.12 252 LEU A N 1
ATOM 2031 C CA . LEU A 1 252 ? 13.632 0.997 -23.795 1.00 91.12 252 LEU A CA 1
ATOM 2032 C C . LEU A 1 252 ? 13.685 -0.496 -24.144 1.00 91.12 252 LEU A C 1
ATOM 2034 O O . LEU A 1 252 ? 12.638 -1.115 -24.295 1.00 91.12 252 LEU A O 1
ATOM 2038 N N . LYS A 1 253 ? 14.877 -1.112 -24.119 1.00 92.50 253 LYS A N 1
ATOM 2039 C CA . LYS A 1 253 ? 15.026 -2.568 -24.304 1.00 92.50 253 LYS A CA 1
ATOM 2040 C C . LYS A 1 253 ? 14.248 -3.381 -23.269 1.00 92.50 253 LYS A C 1
ATOM 2042 O O . LYS A 1 253 ? 13.670 -4.408 -23.618 1.00 92.50 253 LYS A O 1
ATOM 2047 N N . LEU A 1 254 ? 14.231 -2.952 -22.004 1.00 92.81 254 LEU A N 1
ATOM 2048 C CA . LEU A 1 254 ? 13.419 -3.592 -20.968 1.00 92.81 254 LEU A CA 1
ATOM 2049 C C . LEU A 1 254 ? 11.926 -3.451 -21.279 1.00 92.81 254 LEU A C 1
ATOM 2051 O O . LEU A 1 254 ? 11.221 -4.456 -21.271 1.00 92.81 254 LEU A O 1
ATOM 2055 N N . ILE A 1 255 ? 11.449 -2.243 -21.582 1.00 91.00 255 ILE A N 1
ATOM 2056 C CA . ILE A 1 255 ? 10.039 -1.995 -21.922 1.00 91.00 255 ILE A CA 1
ATOM 2057 C C . ILE A 1 255 ? 9.609 -2.858 -23.115 1.00 91.00 255 ILE A C 1
ATOM 2059 O O . ILE A 1 255 ? 8.572 -3.517 -23.043 1.00 91.00 255 ILE A O 1
ATOM 2063 N N . ASP A 1 256 ? 10.423 -2.932 -24.165 1.00 91.12 256 ASP A N 1
ATOM 2064 C CA . ASP A 1 256 ? 10.145 -3.746 -25.350 1.00 91.12 256 ASP A CA 1
ATOM 2065 C C . ASP A 1 256 ? 10.122 -5.246 -25.019 1.00 91.12 256 ASP A C 1
ATOM 2067 O O . ASP A 1 256 ? 9.183 -5.953 -25.386 1.00 91.12 256 ASP A O 1
ATOM 2071 N N . ALA A 1 257 ? 11.101 -5.744 -24.252 1.00 91.62 257 ALA A N 1
ATOM 2072 C CA . ALA A 1 257 ? 11.153 -7.148 -23.829 1.00 91.62 257 ALA A CA 1
ATOM 2073 C C . ALA A 1 257 ? 9.941 -7.558 -22.970 1.00 91.62 257 ALA A C 1
ATOM 2075 O O . ALA A 1 257 ? 9.506 -8.721 -22.980 1.00 91.62 257 ALA A O 1
ATOM 2076 N N . TRP A 1 258 ? 9.399 -6.597 -22.222 1.00 91.50 258 TRP A N 1
ATOM 2077 C CA . TRP A 1 258 ? 8.255 -6.767 -21.337 1.00 91.50 258 TRP A CA 1
ATOM 2078 C C . TRP A 1 258 ? 6.925 -6.334 -21.938 1.00 91.50 258 TRP A C 1
ATOM 2080 O O . TRP A 1 258 ? 5.899 -6.519 -21.284 1.00 91.50 258 TRP A O 1
ATOM 2090 N N . SER A 1 259 ? 6.889 -5.839 -23.171 1.00 79.62 259 SER A N 1
ATOM 2091 C CA . SER A 1 259 ? 5.630 -5.515 -23.834 1.00 79.62 259 SER A CA 1
ATOM 2092 C C . SER A 1 259 ? 4.825 -6.799 -24.126 1.00 79.62 259 SER A C 1
ATOM 2094 O O . SER A 1 259 ? 5.415 -7.861 -24.374 1.00 79.62 259 SER A O 1
ATOM 2096 N N . PRO A 1 260 ? 3.490 -6.775 -23.940 1.00 71.19 260 PRO A N 1
ATOM 2097 C CA . PRO A 1 260 ? 2.632 -7.950 -24.096 1.00 71.19 260 PRO A CA 1
ATOM 2098 C C . PRO A 1 260 ? 2.478 -8.422 -25.541 1.00 71.19 260 PRO A C 1
ATOM 2100 O O . PRO A 1 260 ? 2.457 -7.570 -26.454 1.00 71.19 260 PRO A O 1
#

Foldseek 3Di:
DDDPPVPPPPPPVCVVCPPVVVLQVVLCVQPVDGDDPVVLVVLVVVLVVCVPPDLVVLLVVLVCLLQDPPLSSSQSNNLSSCVSVVVSLLVCLLVLLVSLRRSSLLSSLVSLVPDLRPPLPSNQVSLLVSLVVQVPHPDRQVSLLSSLLSCLRRNALVCLVSLLVLLPQVVDFASSLLSSLVSLLSRVVVVRDDLQRSLLSLLVSQDDADPPHDPDDDPRNVNNNVSSLVSLCVSVVDDDDQDPDDDPVSSVVSSVVSHD

Sequence (260 aa):
MIDPFSLRSNEAEFNEFTGLRDHVLSCVLRTGELVPLDKFKEWDALAESLQKQEKRYRKGQILEFAEHPDRAVSYLALERMSRKFEDEFEELVPDLLAINHGPTLILTFDFLMRKDCKKENAIRSALEEWFMSWRKSANPNPLLRRATWCIGKYGDKGSRRCIEQALDQDKFSGAVGSAAAEATEQLFERRKLSKKEAQMLLAMGFPALPEPAPIEVSPDLMMTAQALHEALSKITKKRVRFPEQYTSESRLKLIDAWSP

pLDDT: mean 82.5, std 16.81, range [25.88, 97.69]

Radius of gyration: 21.39 Å; chains: 1; bounding box: 47×37×61 Å

Secondary structure (DSSP, 8-state):
---TTGGGTTHHHHTT-HHHHHHHHHHHHHHS----HHHHHHHHHHHHHGGGS-HHHHHHHHHHHHT-SSHHHHHHHHHHHHHHSHHHHHHHHHHHHHS--HHHHHHHHHHHHHS--S-HHHHHHHHHHHHHHGGG-SSHHHHHHHHHHHHHHH--GGGHHHHHHHT-TTT--THHHHHHHHHHHHHHHTTSS-HHHHHHHHHHTSPPPPSSPPSS--HHHHHHHHHHHHHHHHHH----PPPSS--HHHHHHHHHHH--